Protein AF-A0A8C0J9B1-F1 (afdb_monomer_lite)

Structure (mmCIF, N/CA/C/O backbone):
data_AF-A0A8C0J9B1-F1
#
_entry.id   AF-A0A8C0J9B1-F1
#
loop_
_atom_site.group_PDB
_atom_site.id
_atom_site.type_symbol
_atom_site.label_atom_id
_atom_site.label_alt_id
_atom_site.label_comp_id
_atom_site.label_asym_id
_atom_site.label_entity_id
_atom_site.label_seq_id
_atom_site.pdbx_PDB_ins_code
_atom_site.Cartn_x
_atom_site.Cartn_y
_atom_site.Cartn_z
_atom_site.occupancy
_atom_site.B_iso_or_equiv
_atom_site.auth_seq_id
_atom_site.auth_comp_id
_atom_site.auth_asym_id
_atom_site.auth_atom_id
_atom_site.pdbx_PDB_model_num
ATOM 1 N N . MET A 1 1 ? 30.767 2.411 2.543 1.00 62.31 1 MET A N 1
ATOM 2 C CA . MET A 1 1 ? 31.023 1.088 3.155 1.00 62.31 1 MET A CA 1
ATOM 3 C C . MET A 1 1 ? 31.118 0.049 2.045 1.00 62.31 1 MET A C 1
ATOM 5 O O . MET A 1 1 ? 30.174 -0.074 1.276 1.00 62.31 1 MET A O 1
ATOM 9 N N . THR A 1 2 ? 32.257 -0.625 1.870 1.00 86.00 2 THR A N 1
ATOM 10 C CA . THR A 1 2 ? 32.427 -1.596 0.765 1.00 86.00 2 THR A CA 1
ATOM 11 C C . THR A 1 2 ? 31.849 -2.966 1.132 1.00 86.00 2 THR A C 1
ATOM 13 O O . THR A 1 2 ? 31.829 -3.333 2.305 1.00 86.00 2 THR A O 1
ATOM 16 N N . LYS A 1 3 ? 31.427 -3.782 0.151 1.00 82.62 3 LYS A N 1
ATOM 17 C CA . LYS A 1 3 ? 30.894 -5.141 0.418 1.00 82.62 3 LYS A CA 1
ATOM 18 C C . LYS A 1 3 ? 31.853 -6.007 1.252 1.00 82.62 3 LYS A C 1
ATOM 20 O O . LYS A 1 3 ? 31.412 -6.736 2.136 1.00 82.62 3 LYS A O 1
ATOM 25 N N . LYS A 1 4 ? 33.165 -5.888 1.011 1.00 84.88 4 LYS A N 1
ATOM 26 C CA . LYS A 1 4 ? 34.211 -6.578 1.788 1.00 84.88 4 LYS A CA 1
ATOM 27 C C . LYS A 1 4 ? 34.224 -6.121 3.250 1.00 84.88 4 LYS A C 1
ATOM 29 O O . LYS A 1 4 ? 34.221 -6.953 4.150 1.00 84.88 4 LYS A O 1
ATOM 34 N N . GLN A 1 5 ? 34.162 -4.812 3.484 1.00 87.94 5 GLN A N 1
ATOM 35 C CA . GLN A 1 5 ? 34.091 -4.232 4.826 1.00 87.94 5 GLN A CA 1
ATOM 36 C C . GLN A 1 5 ? 32.834 -4.693 5.580 1.00 87.94 5 GLN A C 1
ATOM 38 O O . GLN A 1 5 ? 32.906 -5.057 6.749 1.00 87.94 5 GLN A O 1
ATOM 43 N N . MET A 1 6 ? 31.693 -4.761 4.895 1.00 89.62 6 MET A N 1
ATOM 44 C CA . MET A 1 6 ? 30.440 -5.254 5.471 1.00 89.62 6 MET A CA 1
ATOM 45 C C . MET A 1 6 ? 30.497 -6.734 5.857 1.00 89.62 6 MET A C 1
ATOM 47 O O . MET A 1 6 ? 29.965 -7.120 6.896 1.00 89.62 6 MET A O 1
ATOM 51 N N . ALA A 1 7 ? 31.152 -7.572 5.050 1.00 89.31 7 ALA A N 1
ATOM 52 C CA . ALA A 1 7 ? 31.354 -8.981 5.376 1.00 89.31 7 ALA A CA 1
ATOM 53 C C . ALA A 1 7 ? 32.246 -9.162 6.617 1.00 89.31 7 ALA A C 1
ATOM 55 O O . ALA A 1 7 ? 31.937 -9.988 7.475 1.00 89.31 7 ALA A O 1
ATOM 56 N N . LEU A 1 8 ? 33.306 -8.356 6.748 1.00 92.31 8 LEU A N 1
ATOM 57 C CA . LEU A 1 8 ? 34.165 -8.354 7.936 1.00 92.31 8 LEU A CA 1
ATOM 58 C C . LEU A 1 8 ? 33.405 -7.900 9.187 1.00 92.31 8 LEU A C 1
ATOM 60 O O . LEU A 1 8 ? 33.477 -8.567 10.219 1.00 92.31 8 LEU A O 1
ATOM 64 N N . GLU A 1 9 ? 32.619 -6.824 9.096 1.00 93.31 9 GLU A N 1
ATOM 65 C CA . GLU A 1 9 ? 31.780 -6.383 10.215 1.00 93.31 9 GLU A CA 1
ATOM 66 C C . GLU A 1 9 ? 30.727 -7.424 10.599 1.00 93.31 9 GLU A C 1
ATOM 68 O O . GLU A 1 9 ? 30.515 -7.657 11.786 1.00 93.31 9 GLU A O 1
ATOM 73 N N . LYS A 1 10 ? 30.107 -8.105 9.627 1.00 93.75 10 LYS A N 1
ATOM 74 C CA . LYS A 1 10 ? 29.176 -9.210 9.899 1.00 93.75 10 LYS A CA 1
ATOM 75 C C . LYS A 1 10 ? 29.834 -10.283 10.770 1.00 93.75 10 LYS A C 1
ATOM 77 O O . LYS A 1 10 ? 29.235 -10.712 11.752 1.00 93.75 10 LYS A O 1
ATOM 82 N N . ILE A 1 11 ? 31.047 -10.706 10.411 1.00 94.44 11 ILE A N 1
ATOM 83 C CA . ILE A 1 11 ? 31.805 -11.718 11.160 1.00 94.44 11 ILE A CA 1
ATOM 84 C C . ILE A 1 11 ? 32.159 -11.193 12.555 1.00 94.44 11 ILE A C 1
ATOM 86 O O . ILE A 1 11 ? 31.999 -11.914 13.536 1.00 94.44 11 ILE A O 1
ATOM 90 N N . SER A 1 12 ? 32.605 -9.938 12.653 1.00 95.69 12 SER A N 1
ATOM 91 C CA . SER A 1 12 ? 32.919 -9.295 13.933 1.00 95.69 12 SER A CA 1
ATOM 92 C C . SER A 1 12 ? 31.707 -9.286 14.871 1.00 95.69 12 SER A C 1
ATOM 94 O O . SER A 1 12 ? 31.790 -9.763 15.999 1.00 95.69 12 SER A O 1
ATOM 96 N N . LEU A 1 13 ? 30.541 -8.866 14.374 1.00 94.75 13 LEU A N 1
ATOM 97 C CA . LEU A 1 13 ? 29.298 -8.842 15.147 1.00 94.75 13 LEU A CA 1
ATOM 98 C C . LEU A 1 13 ? 28.857 -10.242 15.579 1.00 94.75 13 LEU A C 1
ATOM 100 O O . LEU A 1 13 ? 28.451 -10.413 16.722 1.00 94.75 13 LEU A O 1
ATOM 104 N N . GLN A 1 14 ? 28.975 -11.253 14.713 1.00 93.25 14 GLN A N 1
ATOM 105 C CA . GLN A 1 14 ? 28.690 -12.643 15.092 1.00 93.25 14 GLN A CA 1
ATOM 106 C C . GLN A 1 14 ? 29.596 -13.121 16.230 1.00 93.25 14 GLN A C 1
ATOM 108 O O . GLN A 1 14 ? 29.111 -13.756 17.163 1.00 93.25 14 GLN A O 1
ATOM 113 N N . LYS A 1 15 ? 30.889 -12.779 16.185 1.00 94.19 15 LYS A N 1
ATOM 114 C CA . LYS A 1 15 ? 31.836 -13.096 17.262 1.00 94.19 15 LYS A CA 1
ATOM 115 C C . LYS 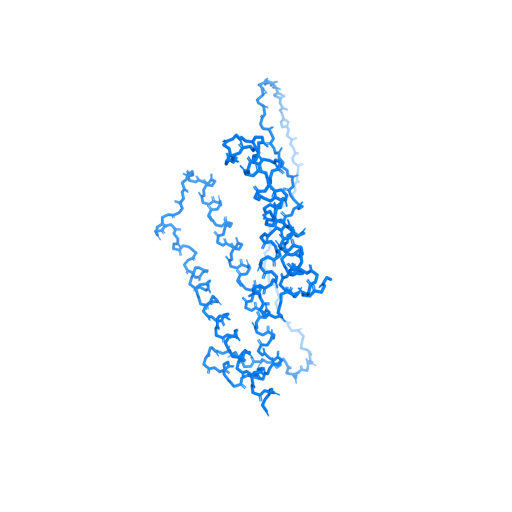A 1 15 ? 31.479 -12.376 18.560 1.00 94.19 15 LYS A C 1
ATOM 117 O O . LYS A 1 15 ? 31.484 -13.012 19.604 1.00 94.19 15 LYS A O 1
ATOM 122 N N . CYS A 1 16 ? 31.127 -11.091 18.505 1.00 91.69 16 CYS A N 1
ATOM 123 C CA . CYS A 1 16 ? 30.701 -10.335 19.685 1.00 91.69 16 CYS A CA 1
ATOM 124 C C . CYS A 1 16 ? 29.414 -10.899 20.303 1.00 91.69 16 CYS A C 1
ATOM 126 O O . CYS A 1 16 ? 29.335 -11.034 21.520 1.00 91.69 16 CYS A O 1
ATOM 128 N N . LEU A 1 17 ? 28.423 -11.253 19.476 1.00 91.75 17 LEU A N 1
ATOM 129 C CA . LEU A 1 17 ? 27.172 -11.860 19.936 1.00 91.75 17 LEU A CA 1
ATOM 130 C C . LEU A 1 17 ? 27.427 -13.210 20.617 1.00 91.75 17 LEU A C 1
ATOM 132 O O . LEU A 1 17 ? 26.918 -13.446 21.708 1.00 91.75 17 LEU A O 1
ATOM 136 N N . LEU A 1 18 ? 28.259 -14.057 20.007 1.00 92.19 18 LEU A N 1
ATOM 137 C CA . LEU A 1 18 ? 28.609 -15.364 20.561 1.00 92.19 18 LEU A CA 1
ATOM 138 C C . LEU A 1 18 ? 29.442 -15.246 21.844 1.00 92.19 18 LEU A C 1
ATOM 140 O O . LEU A 1 18 ? 29.222 -15.991 22.791 1.00 92.19 18 LEU A O 1
ATOM 144 N N . TYR A 1 19 ? 30.377 -14.296 21.897 1.00 91.56 19 TYR A N 1
ATOM 145 C CA . TYR A 1 19 ? 31.162 -14.009 23.098 1.00 91.56 19 TYR A CA 1
ATOM 146 C C . TYR A 1 19 ? 30.264 -13.587 24.263 1.00 91.56 19 TYR A C 1
ATOM 148 O O . TYR A 1 19 ? 30.430 -14.075 25.378 1.00 91.56 19 TYR A O 1
ATOM 156 N N . PHE A 1 20 ? 29.273 -12.734 23.996 1.00 87.62 20 PHE A N 1
ATOM 157 C CA . PHE A 1 20 ? 28.305 -12.333 25.008 1.00 87.62 20 PHE A CA 1
ATOM 158 C C . PHE A 1 20 ? 27.431 -13.510 25.464 1.00 87.62 20 PHE A C 1
ATOM 160 O O . PHE A 1 20 ? 27.249 -13.688 26.665 1.00 87.62 20 PHE A O 1
ATOM 167 N N . GLU A 1 21 ? 26.944 -14.343 24.536 1.00 89.12 21 GLU A N 1
ATOM 168 C CA . GLU A 1 21 ? 26.187 -15.561 24.869 1.00 89.12 21 GLU A CA 1
ATOM 169 C C . GLU A 1 21 ? 27.021 -16.537 25.711 1.00 89.12 21 GLU A C 1
ATOM 171 O O . GLU A 1 21 ? 26.502 -17.151 26.637 1.00 89.12 21 GLU A O 1
ATOM 176 N N . ASN A 1 22 ? 28.323 -16.641 25.450 1.00 90.56 22 ASN A N 1
ATOM 177 C CA . ASN A 1 22 ? 29.218 -17.502 26.216 1.00 90.56 22 ASN A CA 1
ATOM 178 C C . ASN A 1 22 ? 29.423 -17.027 27.667 1.00 90.56 22 ASN A C 1
ATOM 180 O O . ASN A 1 22 ? 29.631 -17.850 28.551 1.00 90.56 22 ASN A O 1
ATOM 184 N N . ILE A 1 23 ? 29.385 -15.714 27.918 1.00 86.25 23 ILE A N 1
ATOM 185 C CA . ILE A 1 23 ? 29.614 -15.142 29.258 1.00 86.25 23 ILE A CA 1
ATOM 186 C C . ILE A 1 23 ? 28.317 -15.034 30.054 1.00 86.25 23 ILE A C 1
ATOM 188 O O . ILE A 1 23 ? 28.288 -15.351 31.239 1.00 86.25 23 ILE A O 1
ATOM 192 N N . HIS A 1 24 ? 27.252 -14.557 29.413 1.00 83.12 24 HIS A N 1
ATOM 193 C CA . HIS A 1 24 ? 26.001 -14.200 30.082 1.00 83.12 24 HIS A CA 1
ATOM 194 C C . HIS A 1 24 ? 24.863 -15.187 29.800 1.00 83.12 24 HIS A C 1
ATOM 196 O O . HIS A 1 24 ? 23.798 -15.083 30.403 1.00 83.12 24 HIS A O 1
ATOM 202 N N . GLY A 1 25 ? 25.059 -16.144 28.892 1.00 83.56 25 GLY A N 1
ATOM 203 C CA . GLY A 1 25 ? 23.978 -16.976 28.380 1.00 83.56 25 GLY A CA 1
ATOM 204 C C . GLY A 1 25 ? 23.040 -16.193 27.459 1.00 83.56 25 GLY A C 1
ATOM 205 O O . GLY A 1 25 ? 23.352 -15.112 26.951 1.00 83.56 25 GLY A O 1
ATOM 206 N N . ARG A 1 26 ? 21.854 -16.752 27.211 1.00 83.75 26 ARG A N 1
ATOM 207 C CA . ARG A 1 26 ? 20.842 -16.085 26.383 1.00 83.75 26 ARG A CA 1
ATOM 208 C C . ARG A 1 26 ? 20.259 -14.879 27.131 1.00 83.75 26 ARG A C 1
ATOM 210 O O . ARG A 1 26 ? 19.854 -15.063 28.270 1.00 83.75 26 ARG A O 1
ATOM 217 N N . PRO A 1 27 ? 20.119 -13.694 26.502 1.00 81.38 27 PRO A N 1
ATOM 218 C CA . PRO A 1 27 ? 19.539 -12.514 27.153 1.00 81.38 27 PRO A CA 1
ATOM 219 C C . PRO A 1 27 ? 18.093 -12.754 27.633 1.00 81.38 27 PRO A C 1
ATOM 221 O O . PRO A 1 27 ? 17.154 -12.746 26.827 1.00 81.38 27 PRO A O 1
ATOM 224 N N . VAL A 1 28 ? 17.889 -12.941 28.940 1.00 78.25 28 VAL A N 1
ATOM 225 C CA . VAL A 1 28 ? 16.574 -13.233 29.547 1.00 78.25 28 VAL A CA 1
ATOM 226 C C . VAL A 1 28 ? 15.953 -11.970 30.139 1.00 78.25 28 VAL A C 1
ATOM 228 O O . VAL A 1 28 ? 14.729 -11.796 30.107 1.00 78.25 28 VAL A O 1
ATOM 231 N N . THR A 1 29 ? 16.778 -11.036 30.615 1.00 85.31 29 THR A N 1
ATOM 232 C CA . THR A 1 29 ? 16.311 -9.799 31.247 1.00 85.31 29 THR A CA 1
ATOM 233 C C . THR A 1 29 ? 16.154 -8.654 30.241 1.00 85.31 29 THR A C 1
ATOM 235 O O . THR A 1 29 ? 16.749 -8.629 29.160 1.00 85.31 29 THR A O 1
ATOM 238 N N . LYS A 1 30 ? 15.317 -7.661 30.577 1.00 86.31 30 LYS A N 1
ATOM 239 C CA . LYS A 1 30 ? 15.121 -6.461 29.739 1.00 86.31 30 LYS A CA 1
ATOM 240 C C . LYS A 1 30 ? 16.422 -5.660 29.586 1.00 86.31 30 LYS A C 1
ATOM 242 O O . LYS A 1 30 ? 16.660 -5.101 28.518 1.00 86.31 30 LYS A O 1
ATOM 247 N N . GLN A 1 31 ? 17.259 -5.651 30.623 1.00 85.00 31 GLN A N 1
ATOM 248 C CA . GLN A 1 31 ? 18.527 -4.928 30.637 1.00 85.00 31 GLN A CA 1
ATOM 249 C C . GLN A 1 31 ? 19.566 -5.575 29.713 1.00 85.00 31 GLN A C 1
ATOM 251 O O . GLN A 1 31 ? 20.146 -4.886 28.879 1.00 85.00 31 GLN A O 1
ATOM 256 N N . GLU A 1 32 ? 19.731 -6.900 29.767 1.00 83.31 32 GLU A N 1
ATOM 257 C CA . GLU A 1 32 ? 20.613 -7.641 28.849 1.00 83.31 32 GLU A CA 1
ATOM 258 C C . GLU A 1 32 ? 20.193 -7.452 27.389 1.00 83.31 32 GLU A C 1
ATOM 260 O O . GLU A 1 32 ? 21.023 -7.197 26.514 1.00 83.31 32 GLU A O 1
ATOM 265 N N . ARG A 1 33 ? 18.879 -7.506 27.123 1.00 85.50 33 ARG A N 1
ATOM 266 C CA . ARG A 1 33 ? 18.338 -7.233 25.786 1.00 85.50 33 ARG A CA 1
ATOM 267 C C . ARG A 1 33 ? 18.651 -5.815 25.318 1.00 85.50 33 ARG A C 1
ATOM 269 O O . ARG A 1 33 ? 18.933 -5.646 24.137 1.00 85.50 33 ARG A O 1
ATOM 276 N N . SER A 1 34 ? 18.611 -4.823 26.210 1.00 87.50 34 SER A N 1
ATOM 277 C CA . SER A 1 34 ? 18.950 -3.429 25.894 1.00 87.50 34 SER A CA 1
ATOM 278 C C . SER A 1 34 ? 20.419 -3.282 25.488 1.00 87.50 34 SER A C 1
ATOM 280 O O . SER A 1 34 ? 20.715 -2.698 24.449 1.00 87.50 34 SER A O 1
ATOM 282 N N . ILE A 1 35 ? 21.332 -3.906 26.241 1.00 86.62 35 ILE A N 1
ATOM 283 C CA . ILE A 1 35 ? 22.780 -3.879 25.971 1.00 86.62 35 ILE A CA 1
ATOM 284 C C . ILE A 1 35 ? 23.106 -4.551 24.628 1.00 86.62 35 ILE A C 1
ATOM 286 O O . ILE A 1 35 ? 23.920 -4.051 23.852 1.00 86.62 35 ILE A O 1
ATOM 290 N N . MET A 1 36 ? 22.439 -5.664 24.313 1.00 88.12 36 MET A N 1
ATOM 291 C CA . MET A 1 36 ? 22.649 -6.382 23.052 1.00 88.12 36 MET A CA 1
ATOM 292 C C . MET A 1 36 ? 21.951 -5.745 21.842 1.00 88.12 36 MET A C 1
ATOM 294 O O . MET A 1 36 ? 22.340 -6.001 20.699 1.00 88.12 36 MET A O 1
ATOM 298 N N . LYS A 1 37 ? 20.901 -4.946 22.065 1.00 88.69 37 LYS A N 1
ATOM 299 C CA . LYS A 1 37 ? 20.065 -4.354 21.013 1.00 88.69 37 LYS A CA 1
ATOM 300 C C . LYS A 1 37 ? 20.862 -3.657 19.898 1.00 88.69 37 LYS A C 1
ATOM 302 O O . LYS A 1 37 ? 20.634 -4.018 18.742 1.00 88.69 37 LYS A O 1
ATOM 307 N N . PRO A 1 38 ? 21.829 -2.759 20.182 1.00 92.38 38 PRO A N 1
ATOM 308 C CA . PRO A 1 38 ? 22.607 -2.103 19.129 1.00 92.38 38 PRO A CA 1
ATOM 309 C C . PRO A 1 38 ? 23.412 -3.086 18.262 1.00 92.38 38 PRO A C 1
ATOM 311 O O . PRO A 1 38 ? 23.553 -2.871 17.057 1.00 92.38 38 PRO A O 1
ATOM 314 N N . LEU A 1 39 ? 23.900 -4.194 18.835 1.00 91.94 39 LEU A N 1
ATOM 315 C CA . LEU A 1 39 ? 24.632 -5.225 18.088 1.00 91.94 39 LEU A CA 1
ATOM 316 C C . LEU A 1 39 ? 23.703 -6.005 17.153 1.00 91.94 39 LEU A C 1
ATOM 318 O O . LEU A 1 39 ? 24.041 -6.226 15.987 1.00 91.94 39 LEU A O 1
ATOM 322 N N . TYR A 1 40 ? 22.517 -6.384 17.639 1.00 92.81 40 TYR A N 1
ATOM 323 C CA . TYR A 1 40 ? 21.507 -7.056 16.821 1.00 92.81 40 TYR A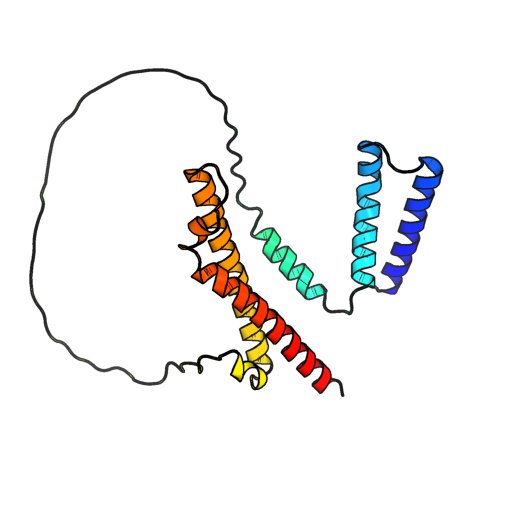 CA 1
ATOM 324 C C . TYR A 1 40 ? 21.007 -6.169 15.682 1.00 92.81 40 TYR A C 1
ATOM 326 O O . TYR A 1 40 ? 20.891 -6.640 14.549 1.00 92.81 40 TYR A O 1
ATOM 334 N N . ASP A 1 41 ? 20.745 -4.892 15.953 1.00 93.06 41 ASP A N 1
ATOM 335 C CA . ASP A 1 41 ? 20.257 -3.956 14.944 1.00 93.06 41 ASP A CA 1
ATOM 336 C C . ASP A 1 41 ? 21.313 -3.719 13.857 1.00 93.06 41 ASP A C 1
ATOM 338 O O . ASP A 1 41 ? 21.016 -3.874 12.668 1.00 93.06 41 ASP A O 1
ATOM 342 N N . ARG A 1 42 ? 22.579 -3.489 14.238 1.00 93.25 42 ARG A N 1
ATOM 343 C CA . ARG A 1 42 ? 23.682 -3.356 13.273 1.00 93.25 42 ARG A CA 1
ATOM 344 C C . ARG A 1 42 ? 23.888 -4.631 12.452 1.00 93.25 42 ARG A C 1
ATOM 346 O O . ARG A 1 42 ? 24.035 -4.558 11.232 1.00 93.25 42 ARG A O 1
ATOM 353 N N . TYR A 1 43 ? 23.832 -5.809 13.078 1.00 93.25 43 TYR A N 1
ATOM 354 C CA . TYR A 1 43 ? 23.951 -7.089 12.371 1.00 93.25 43 TYR A CA 1
ATOM 355 C C . TYR A 1 43 ? 22.813 -7.302 11.365 1.00 93.25 43 TYR A C 1
ATOM 357 O O . TYR A 1 43 ? 23.057 -7.750 10.242 1.00 93.25 43 TYR A O 1
ATOM 365 N N . ARG A 1 44 ? 21.574 -6.945 11.726 1.00 93.00 44 ARG A N 1
ATOM 366 C CA . ARG A 1 44 ? 20.409 -7.035 10.831 1.00 93.00 44 ARG A CA 1
ATOM 367 C C . ARG A 1 44 ? 20.545 -6.112 9.625 1.00 93.00 44 ARG A C 1
ATOM 369 O O . ARG A 1 44 ? 20.302 -6.571 8.510 1.00 93.00 44 ARG A O 1
ATOM 376 N N . ILE A 1 45 ? 20.981 -4.869 9.832 1.00 91.56 45 ILE A N 1
ATOM 377 C CA . ILE A 1 45 ? 21.229 -3.898 8.756 1.00 91.56 45 ILE A CA 1
ATOM 378 C C . ILE A 1 45 ? 22.291 -4.437 7.794 1.00 91.56 45 ILE A C 1
ATOM 380 O O . ILE A 1 45 ? 22.069 -4.491 6.586 1.00 91.56 45 ILE A O 1
ATOM 384 N N . ILE A 1 46 ? 23.415 -4.928 8.319 1.00 90.00 46 ILE A N 1
ATOM 385 C CA . ILE A 1 46 ? 24.492 -5.490 7.495 1.00 90.00 46 ILE A CA 1
ATOM 386 C C . ILE A 1 46 ? 24.026 -6.736 6.740 1.00 90.00 46 ILE A C 1
ATOM 388 O O . ILE A 1 46 ? 24.313 -6.877 5.552 1.00 90.00 46 I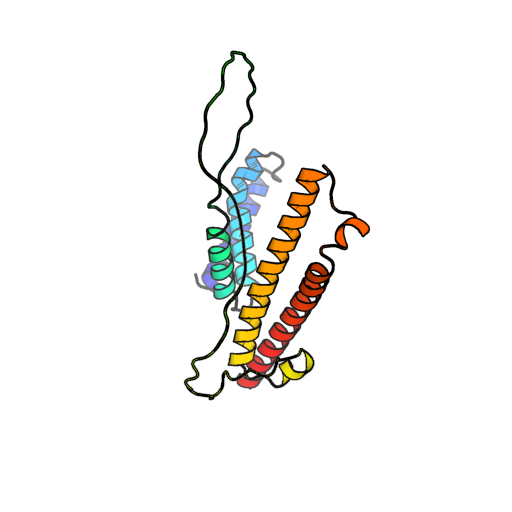LE A O 1
ATOM 392 N N . LYS A 1 47 ? 23.271 -7.632 7.386 1.00 88.94 47 LYS A N 1
ATOM 393 C CA . LYS A 1 47 ? 22.707 -8.821 6.733 1.00 88.94 47 LYS A CA 1
ATOM 394 C C . LYS A 1 47 ? 21.752 -8.434 5.601 1.00 88.94 47 LYS A C 1
ATOM 396 O O . LYS A 1 47 ? 21.806 -9.049 4.540 1.00 88.94 47 LYS A O 1
ATOM 401 N N . GLN A 1 48 ? 20.918 -7.414 5.800 1.00 86.25 48 GLN A N 1
ATOM 402 C CA . GLN A 1 48 ? 20.009 -6.901 4.776 1.00 86.25 48 GLN A CA 1
ATOM 403 C C . GLN A 1 48 ? 20.779 -6.293 3.599 1.00 86.25 48 GLN A C 1
ATOM 405 O O . GLN A 1 48 ? 20.525 -6.642 2.450 1.00 86.25 48 GLN A O 1
ATOM 410 N N . LEU A 1 49 ? 21.768 -5.448 3.871 1.00 85.25 49 LEU A N 1
ATOM 411 C CA . LEU A 1 49 ? 22.589 -4.807 2.845 1.00 85.25 49 LEU A CA 1
ATOM 412 C C . LEU A 1 49 ? 23.477 -5.804 2.070 1.00 85.25 49 LEU A C 1
ATOM 414 O O . LEU A 1 49 ? 23.728 -5.609 0.887 1.00 85.25 49 LEU A O 1
ATOM 418 N N . LEU A 1 50 ? 23.916 -6.902 2.697 1.00 83.44 50 LEU A N 1
ATOM 419 C CA . LEU A 1 50 ? 24.633 -7.990 2.016 1.00 83.44 50 LEU A CA 1
ATOM 420 C C . LEU A 1 50 ? 23.707 -8.914 1.208 1.00 83.44 50 LEU A C 1
ATOM 422 O O . LEU A 1 50 ? 24.143 -9.494 0.219 1.00 83.44 50 LEU A O 1
ATOM 426 N N . SER A 1 51 ? 22.450 -9.073 1.634 1.00 79.81 51 SER A N 1
ATOM 427 C CA . SER A 1 51 ? 21.459 -9.940 0.980 1.00 79.81 51 SER A CA 1
ATOM 428 C C . SER A 1 51 ? 20.762 -9.275 -0.207 1.00 79.81 51 SER A C 1
ATOM 430 O O . SER A 1 51 ? 19.964 -9.923 -0.884 1.00 79.81 51 SER A O 1
ATOM 432 N N . THR A 1 52 ? 20.991 -7.985 -0.432 1.00 63.34 52 THR A N 1
ATOM 433 C CA . THR A 1 52 ? 20.214 -7.209 -1.391 1.00 63.34 52 THR A CA 1
ATOM 434 C C . THR A 1 52 ? 21.027 -6.960 -2.661 1.00 63.34 52 THR A C 1
ATOM 436 O O . THR A 1 52 ? 22.140 -6.433 -2.592 1.00 63.34 52 THR A O 1
ATOM 439 N N . PRO A 1 53 ? 20.520 -7.363 -3.843 1.00 54.66 53 PRO A N 1
ATOM 440 C CA . PRO A 1 53 ? 21.090 -6.914 -5.105 1.00 54.66 53 PRO A CA 1
ATOM 441 C C . PRO A 1 53 ? 20.939 -5.388 -5.164 1.00 54.66 53 PRO A C 1
ATOM 443 O O . PRO A 1 53 ? 19.951 -4.836 -4.685 1.00 54.66 53 PRO A O 1
ATOM 446 N N . SER A 1 54 ? 21.970 -4.709 -5.657 1.00 52.75 54 SER A N 1
ATOM 447 C CA . SER A 1 54 ? 22.250 -3.278 -5.477 1.00 52.75 54 SER A CA 1
ATOM 448 C C . SER A 1 54 ? 21.183 -2.321 -6.053 1.00 52.75 54 SER A C 1
ATOM 450 O O . SER A 1 54 ? 21.442 -1.638 -7.035 1.00 52.75 54 SER A O 1
ATOM 452 N N . LEU A 1 55 ? 20.011 -2.232 -5.417 1.00 51.81 55 LEU A N 1
ATOM 453 C CA . LEU A 1 55 ? 18.913 -1.297 -5.728 1.00 51.81 55 LEU A CA 1
ATOM 454 C C . LEU A 1 55 ? 18.479 -0.458 -4.505 1.00 51.81 55 LEU A C 1
ATOM 456 O O . LEU A 1 55 ? 17.553 0.346 -4.581 1.00 51.81 55 LEU A O 1
ATOM 460 N N . ILE A 1 56 ? 19.116 -0.655 -3.345 1.00 49.78 56 ILE A N 1
ATOM 461 C CA . ILE A 1 56 ? 18.572 -0.205 -2.053 1.00 49.78 56 ILE A CA 1
ATOM 462 C C . ILE A 1 56 ? 18.907 1.234 -1.674 1.00 49.78 56 ILE A C 1
ATOM 464 O O . ILE A 1 56 ? 18.138 1.815 -0.914 1.00 49.78 56 ILE A O 1
ATOM 468 N N . THR A 1 57 ? 19.947 1.859 -2.230 1.00 43.50 57 THR A N 1
ATOM 469 C CA . THR A 1 57 ? 20.282 3.256 -1.887 1.00 43.50 57 THR A CA 1
ATOM 470 C C . THR A 1 57 ? 19.121 4.215 -2.170 1.00 43.50 57 THR A C 1
ATOM 472 O O . THR A 1 57 ? 18.881 5.135 -1.394 1.00 43.50 57 THR A O 1
ATOM 475 N N . THR A 1 58 ? 18.316 3.948 -3.200 1.00 46.50 58 THR A N 1
ATOM 476 C CA . THR A 1 58 ? 17.122 4.745 -3.491 1.00 46.50 58 THR A CA 1
ATOM 477 C C . THR A 1 58 ? 16.024 4.505 -2.450 1.00 46.50 58 THR A C 1
ATOM 479 O O . THR A 1 58 ? 15.447 5.450 -1.944 1.00 46.50 58 THR A O 1
ATOM 482 N N . ILE A 1 59 ? 15.766 3.270 -2.019 1.00 54.16 59 ILE A N 1
ATOM 483 C CA . ILE A 1 59 ? 14.649 2.979 -1.100 1.00 54.16 59 ILE A CA 1
ATOM 484 C C . ILE A 1 59 ? 14.899 3.521 0.319 1.00 54.16 59 ILE A C 1
ATOM 486 O O . ILE A 1 59 ? 13.939 3.920 0.977 1.00 54.16 59 ILE A O 1
ATOM 490 N N . VAL A 1 60 ? 16.152 3.581 0.797 1.00 50.78 60 VAL A N 1
ATOM 491 C CA . VAL A 1 60 ? 16.443 4.166 2.126 1.00 50.78 60 VAL A CA 1
ATOM 492 C C . VAL A 1 60 ? 16.211 5.676 2.133 1.00 50.78 60 VAL A C 1
ATOM 494 O O . VAL A 1 60 ? 15.560 6.162 3.046 1.00 50.78 60 VAL A O 1
ATOM 497 N N . SER A 1 61 ? 16.601 6.386 1.067 1.00 49.06 61 SER A N 1
ATOM 498 C CA . SER A 1 61 ? 16.289 7.815 0.898 1.00 49.06 61 SER A CA 1
ATOM 499 C C . SER A 1 61 ? 14.779 8.080 0.883 1.00 49.06 61 SER A C 1
ATOM 501 O O . SER A 1 61 ? 14.315 9.053 1.464 1.00 49.06 61 SER A O 1
ATOM 503 N N . TRP A 1 62 ? 13.986 7.186 0.286 1.00 50.84 62 TRP A N 1
ATOM 504 C CA . TRP A 1 62 ? 12.531 7.346 0.221 1.00 50.84 62 TRP A CA 1
ATOM 505 C C . TRP A 1 62 ? 11.866 6.996 1.548 1.00 50.84 62 TRP A C 1
ATOM 507 O O . TRP A 1 62 ? 10.848 7.580 1.899 1.00 50.84 62 TRP A O 1
ATOM 517 N N . LYS A 1 63 ? 12.437 6.051 2.300 1.00 50.91 63 LYS A N 1
ATOM 518 C CA . LYS A 1 63 ? 11.972 5.737 3.648 1.00 50.91 63 LYS A CA 1
ATOM 519 C C . LYS A 1 63 ? 12.313 6.861 4.626 1.00 50.91 63 LYS A C 1
ATOM 521 O O . LYS A 1 63 ? 11.493 7.131 5.483 1.00 50.91 63 LYS A O 1
ATOM 526 N N . GLU A 1 64 ? 13.454 7.524 4.469 1.00 50.41 64 GLU A N 1
ATOM 527 C CA . GLU A 1 64 ? 13.879 8.659 5.297 1.00 50.41 64 GLU A CA 1
ATOM 528 C C . GLU A 1 64 ? 13.098 9.942 4.961 1.00 50.41 64 GLU A C 1
ATOM 530 O O . GLU A 1 64 ? 12.621 10.601 5.874 1.00 50.41 64 GLU A O 1
ATOM 535 N N . LEU A 1 65 ? 12.804 10.218 3.682 1.00 49.91 65 LEU A N 1
ATOM 536 C CA . LEU A 1 65 ? 11.875 11.292 3.276 1.00 49.91 65 LEU A CA 1
ATOM 537 C C . LEU A 1 65 ? 10.442 11.075 3.785 1.00 49.91 65 LEU A C 1
ATOM 539 O O . LEU A 1 65 ? 9.766 12.031 4.142 1.00 49.91 65 LEU A O 1
ATOM 543 N N . VAL A 1 66 ? 9.975 9.823 3.830 1.00 53.78 66 VAL A N 1
ATOM 544 C CA . VAL A 1 66 ? 8.654 9.485 4.389 1.00 53.78 66 VAL A CA 1
ATOM 545 C C . VAL A 1 66 ? 8.662 9.508 5.921 1.00 53.78 66 VAL A C 1
ATOM 547 O O . VAL A 1 66 ? 7.624 9.771 6.510 1.00 53.78 66 VAL A O 1
ATOM 550 N N . PHE A 1 67 ? 9.803 9.253 6.568 1.00 46.22 67 PHE A N 1
ATOM 551 C CA . PHE A 1 67 ? 9.922 9.292 8.030 1.00 46.22 67 PHE A CA 1
ATOM 552 C C . PHE A 1 67 ? 10.052 10.727 8.563 1.00 46.22 67 PHE A C 1
ATOM 554 O O . PHE A 1 67 ? 9.493 11.025 9.607 1.00 46.22 67 PHE A O 1
ATOM 561 N N . ILE A 1 68 ? 10.724 11.625 7.830 1.00 45.78 68 ILE A N 1
ATOM 562 C CA . ILE A 1 68 ? 10.850 13.049 8.196 1.00 45.78 68 ILE A CA 1
ATOM 563 C C . ILE A 1 68 ? 9.504 13.790 8.083 1.00 45.78 68 ILE A C 1
ATOM 565 O O . ILE A 1 68 ? 9.268 14.736 8.825 1.00 45.78 68 ILE A O 1
ATOM 569 N N . GLU A 1 69 ? 8.596 13.352 7.205 1.00 50.34 69 GLU A N 1
ATOM 570 C CA . GLU A 1 69 ? 7.237 13.917 7.119 1.00 50.34 69 GLU A CA 1
ATOM 571 C C . GLU A 1 69 ? 6.288 13.444 8.237 1.00 50.34 69 GLU A C 1
ATOM 573 O O . GLU A 1 69 ? 5.255 14.075 8.433 1.00 50.34 69 GLU A O 1
ATOM 578 N N . GLU A 1 70 ? 6.585 12.346 8.946 1.00 53.03 70 GLU A N 1
ATOM 579 C CA . GLU A 1 70 ? 5.663 11.745 9.933 1.00 53.03 70 GLU A CA 1
ATOM 580 C C . GLU A 1 70 ? 6.038 12.016 11.408 1.00 53.03 70 GLU A C 1
ATOM 582 O O . GLU A 1 70 ? 5.402 11.442 12.285 1.00 53.03 70 GLU A O 1
ATOM 587 N N . ASP A 1 71 ? 7.006 12.899 11.705 1.00 39.19 71 ASP A N 1
ATOM 588 C CA . ASP A 1 71 ? 7.411 13.236 13.093 1.00 39.19 71 ASP A CA 1
ATOM 589 C C . ASP A 1 71 ? 7.272 14.732 13.454 1.00 39.19 71 ASP A C 1
ATOM 591 O O . ASP A 1 71 ? 7.905 15.226 14.380 1.00 39.19 71 ASP A O 1
ATOM 595 N N . SER A 1 72 ? 6.435 15.482 12.728 1.00 47.12 72 SER A N 1
ATOM 596 C CA . SER A 1 72 ? 6.079 16.867 13.079 1.00 47.12 72 SER A CA 1
ATOM 597 C C . SER A 1 72 ? 4.590 16.985 13.395 1.00 47.12 72 SER A C 1
ATOM 599 O O . SER A 1 72 ? 3.898 17.755 12.748 1.00 47.12 72 SER A O 1
ATOM 601 N N . ASP A 1 73 ? 4.109 16.209 14.363 1.00 46.25 73 ASP A N 1
ATOM 602 C CA . ASP A 1 73 ? 2.844 16.461 15.071 1.00 46.25 73 ASP A CA 1
ATOM 603 C C . ASP A 1 73 ? 2.906 15.767 16.450 1.00 46.25 73 ASP A C 1
ATOM 605 O O . ASP A 1 73 ? 2.155 14.843 16.768 1.00 46.25 73 ASP A O 1
ATOM 609 N N . GLU A 1 74 ? 3.856 16.193 17.291 1.00 44.50 74 GLU A N 1
ATOM 610 C CA . GLU A 1 74 ? 3.706 16.045 18.742 1.00 44.50 74 GLU A CA 1
ATOM 611 C C . GLU A 1 74 ? 2.705 17.107 19.225 1.00 44.50 74 GLU A C 1
ATOM 613 O O . GLU A 1 74 ? 3.086 18.231 19.537 1.00 44.50 74 GLU A O 1
ATOM 618 N N . ASP A 1 75 ? 1.428 16.742 19.354 1.00 39.34 75 ASP A N 1
ATOM 619 C CA . ASP A 1 75 ? 0.618 17.284 20.448 1.00 39.34 75 ASP A CA 1
ATOM 620 C C . ASP A 1 75 ? 0.107 16.137 21.317 1.00 39.34 75 ASP A C 1
ATOM 622 O O . ASP A 1 75 ? -0.919 15.486 21.094 1.00 39.34 75 ASP A O 1
ATOM 626 N N . ARG A 1 76 ? 0.922 15.844 22.326 1.00 42.50 76 ARG A N 1
ATOM 627 C CA . ARG A 1 76 ? 0.622 14.909 23.395 1.00 42.50 76 ARG A CA 1
ATOM 628 C C . ARG A 1 76 ? -0.241 15.640 24.418 1.00 42.50 76 ARG A C 1
ATOM 630 O O . ARG A 1 76 ? 0.253 16.066 25.458 1.00 42.50 76 ARG A O 1
ATOM 637 N N . SER A 1 77 ? -1.540 15.728 24.155 1.00 39.72 77 SER A N 1
ATOM 638 C CA . SER A 1 77 ? -2.510 16.185 25.153 1.00 39.72 77 SER A CA 1
ATOM 639 C C . SER A 1 77 ? -2.581 15.186 26.315 1.00 39.72 77 SER A C 1
ATOM 641 O O . SER A 1 77 ? -3.252 14.153 26.258 1.00 39.72 77 SER A O 1
ATOM 643 N N . GLN A 1 78 ? -1.839 15.483 27.383 1.00 37.12 78 GLN A N 1
ATOM 644 C CA . GLN A 1 78 ? -1.998 14.850 28.685 1.00 37.12 78 GLN A CA 1
ATOM 645 C C . GLN A 1 78 ? -3.265 15.397 29.339 1.00 37.12 78 GLN A C 1
ATOM 647 O O . GLN A 1 78 ? -3.332 16.551 29.750 1.00 37.12 78 GLN A O 1
ATOM 652 N N . SER A 1 79 ? -4.266 14.531 29.465 1.00 34.09 79 SER A N 1
ATOM 653 C CA . SER A 1 79 ? -5.402 14.748 30.346 1.00 34.09 79 SER A CA 1
ATOM 654 C C . SER A 1 79 ? -4.922 14.889 31.790 1.00 34.09 79 SER A C 1
ATOM 656 O O . SER A 1 79 ? -4.266 13.989 32.323 1.00 34.09 79 SER A O 1
ATOM 658 N N . SER A 1 80 ? -5.325 15.957 32.462 1.00 32.69 80 SER A N 1
ATOM 659 C CA . SER A 1 80 ? -5.584 15.925 33.897 1.00 32.69 80 SER A CA 1
ATOM 660 C C . SER A 1 80 ? -6.769 16.834 34.186 1.00 32.69 80 SER A C 1
ATOM 662 O O . SER A 1 80 ? -6.797 17.995 33.790 1.00 32.69 80 SER A O 1
ATOM 664 N N . HIS A 1 81 ? -7.771 16.218 34.804 1.00 34.41 81 HIS A N 1
ATOM 665 C CA . HIS A 1 81 ? -8.935 16.830 35.421 1.00 34.41 81 HIS A CA 1
ATOM 666 C C . HIS A 1 81 ? -8.544 18.006 36.328 1.00 34.41 81 HIS A C 1
ATOM 668 O O . HIS A 1 81 ? -7.480 17.973 36.938 1.00 34.41 81 HIS A O 1
ATOM 674 N N . GLU A 1 82 ? -9.425 18.998 36.464 1.00 29.45 82 GLU A N 1
ATOM 675 C CA . GLU A 1 82 ? -10.149 19.269 37.717 1.00 29.45 82 GLU A CA 1
ATOM 676 C C . GLU A 1 82 ? -11.136 20.442 37.533 1.00 29.45 82 GLU A C 1
ATOM 678 O O . GLU A 1 82 ? -10.987 21.313 36.679 1.00 29.45 82 GLU A O 1
ATOM 683 N N . LEU A 1 83 ? -12.206 20.375 38.318 1.00 33.62 83 LEU A N 1
ATOM 684 C CA . LEU A 1 83 ? -13.440 21.157 38.288 1.00 33.62 83 LEU A CA 1
ATOM 685 C C . LEU A 1 83 ? -13.253 22.605 38.782 1.00 33.62 83 LEU A C 1
ATOM 687 O O . LEU A 1 83 ? -12.494 22.824 39.721 1.00 33.62 83 LEU A O 1
ATOM 691 N N . SER A 1 84 ? -14.069 23.550 38.284 1.00 30.33 84 SER A N 1
ATOM 692 C CA . SER A 1 84 ? -14.991 24.384 39.100 1.00 30.33 84 SER A CA 1
ATOM 693 C C . SER A 1 84 ? -15.419 25.702 38.426 1.00 30.33 84 SER A C 1
ATOM 695 O O . SER A 1 84 ? -14.600 26.557 38.121 1.00 30.33 84 SER A O 1
ATOM 697 N N . SER A 1 85 ? -16.744 25.853 38.314 1.00 30.23 85 SER A N 1
ATOM 698 C CA . SER A 1 85 ? -17.565 26.999 38.752 1.00 30.23 85 SER A CA 1
ATOM 699 C C . SER A 1 85 ? -17.335 28.431 38.223 1.00 30.23 85 SER A C 1
ATOM 701 O O . SER A 1 85 ? -16.358 29.089 38.560 1.00 30.23 85 SER A O 1
ATOM 703 N N . SER A 1 86 ? -18.395 28.955 37.581 1.00 28.41 86 SER A N 1
ATOM 704 C CA . SER A 1 86 ? -19.195 30.132 38.012 1.00 28.41 86 SER A CA 1
ATOM 705 C C . SER A 1 86 ? -19.411 31.274 37.001 1.00 28.41 86 SER A C 1
ATOM 707 O O . SER A 1 86 ? -18.475 31.905 36.528 1.00 28.41 86 SER A O 1
ATOM 709 N N . SER A 1 87 ? -20.703 31.617 36.874 1.00 29.16 87 SER A N 1
ATOM 710 C CA . SER A 1 87 ? -21.292 32.971 36.787 1.00 29.16 87 SER A CA 1
ATOM 711 C C . SER A 1 87 ? -21.445 33.695 35.436 1.00 29.16 87 SER A C 1
ATOM 713 O O . SER A 1 87 ? -20.561 34.391 34.961 1.00 29.16 87 SER A O 1
ATOM 715 N N . ALA A 1 88 ? -22.674 33.588 34.909 1.00 30.81 88 ALA A N 1
ATOM 716 C CA . ALA A 1 88 ? -23.641 34.653 34.580 1.00 30.81 88 ALA A CA 1
ATOM 717 C C . ALA A 1 88 ? -23.171 35.994 33.961 1.00 30.81 88 ALA A C 1
ATOM 719 O O . ALA A 1 88 ? -22.507 36.790 34.616 1.00 30.81 88 ALA A O 1
ATOM 720 N N . SER A 1 89 ? -23.753 36.361 32.805 1.00 28.77 89 SER A N 1
ATOM 721 C CA . SER A 1 89 ? -24.886 37.317 32.688 1.00 28.77 89 SER A CA 1
ATOM 722 C C . SER A 1 89 ? -24.876 38.197 31.408 1.00 28.77 89 SER A C 1
ATOM 724 O O . SER A 1 89 ? -23.860 38.778 31.051 1.00 28.77 89 SER A O 1
ATOM 726 N N . ASN A 1 90 ? -26.078 38.326 30.818 1.00 30.31 90 ASN A N 1
ATOM 727 C CA . ASN A 1 90 ? -26.675 39.453 30.063 1.00 30.31 90 ASN A CA 1
ATOM 728 C C . ASN A 1 90 ? -26.365 39.730 28.561 1.00 30.31 90 ASN A C 1
ATOM 730 O O . ASN A 1 90 ? -25.233 39.928 28.142 1.00 30.31 90 ASN A O 1
ATOM 734 N N . LEU A 1 91 ? -27.472 39.814 27.795 1.00 34.81 91 LEU A N 1
ATOM 735 C CA . LEU A 1 91 ? -27.717 40.453 26.475 1.00 34.81 91 LEU A CA 1
ATOM 736 C C . LEU A 1 91 ? -27.759 42.012 26.614 1.00 34.81 91 LEU A C 1
ATOM 738 O O . LEU A 1 91 ? -27.599 42.447 27.759 1.00 34.81 91 LEU A O 1
ATOM 742 N N . PRO A 1 92 ? -28.111 42.876 25.610 1.00 47.03 92 PRO A N 1
ATOM 743 C CA . PRO A 1 92 ? -28.524 42.698 24.187 1.00 47.03 92 PRO A CA 1
ATOM 744 C C . PRO A 1 92 ? -27.948 43.761 23.178 1.00 47.03 92 PRO A C 1
ATOM 746 O O . PRO A 1 92 ? -27.085 44.551 23.547 1.00 47.03 92 PRO A O 1
ATOM 749 N N . VAL A 1 93 ? -28.557 43.828 21.968 1.00 32.16 93 VAL A N 1
ATOM 750 C CA . VAL A 1 93 ? -28.672 44.942 20.966 1.00 32.16 93 VAL A CA 1
ATOM 751 C C . VAL A 1 93 ? -27.789 44.763 19.705 1.00 32.16 93 VAL A C 1
ATOM 753 O O . VAL A 1 93 ? -26.570 44.759 19.816 1.00 32.16 93 VAL A O 1
ATOM 756 N N . ASP A 1 94 ? -28.361 44.306 18.572 1.00 31.52 94 ASP A N 1
ATOM 757 C CA . ASP A 1 94 ? -28.885 45.077 17.397 1.00 31.52 94 ASP A CA 1
ATOM 758 C C . ASP A 1 94 ? -27.719 45.669 16.560 1.00 31.52 94 ASP A C 1
ATOM 760 O O . ASP A 1 94 ? -26.852 46.332 17.114 1.00 31.52 94 ASP A O 1
ATOM 764 N N . ASP A 1 95 ? -27.518 45.377 15.268 1.00 31.31 95 ASP A N 1
ATOM 765 C CA . ASP A 1 95 ? -28.342 45.842 14.142 1.00 31.31 95 ASP A CA 1
ATOM 766 C C . ASP A 1 95 ? -27.798 45.293 12.781 1.00 31.31 95 ASP A C 1
ATOM 768 O O . ASP A 1 95 ? -26.611 44.983 12.645 1.00 31.31 95 ASP A O 1
ATOM 772 N N . HIS A 1 96 ? -28.679 45.283 11.772 1.00 38.34 96 HIS A N 1
ATOM 773 C CA . HIS A 1 96 ? -28.466 45.348 10.312 1.00 38.34 96 HIS A CA 1
ATOM 774 C C . HIS A 1 96 ? -28.401 44.093 9.385 1.00 38.34 96 HIS A C 1
ATOM 776 O O . HIS A 1 96 ? -27.356 43.684 8.889 1.00 38.34 96 HIS A O 1
ATOM 782 N N . LEU A 1 97 ? -29.619 43.631 9.044 1.00 34.25 97 LEU A N 1
ATOM 783 C CA . LEU A 1 97 ? -30.227 43.341 7.718 1.00 34.25 97 LEU A CA 1
ATOM 784 C C . LEU A 1 97 ? -29.800 42.183 6.779 1.00 34.25 97 LEU A C 1
ATOM 786 O O . LEU A 1 97 ? -28.643 41.901 6.495 1.00 34.25 97 LEU A O 1
ATOM 790 N N . CYS A 1 98 ? -30.868 41.598 6.217 1.00 29.50 98 CYS A N 1
ATOM 791 C CA . CYS A 1 98 ? -30.998 40.495 5.265 1.00 29.50 98 CYS A CA 1
ATOM 792 C C . CYS A 1 98 ? -31.350 40.984 3.842 1.00 29.50 98 CYS A C 1
ATOM 794 O O . CYS A 1 98 ? -31.956 42.043 3.697 1.00 29.50 98 CYS A O 1
ATOM 796 N N . CYS A 1 99 ? -31.119 40.088 2.870 1.00 26.05 99 CYS A N 1
ATOM 797 C CA . CYS A 1 99 ? -32.054 39.675 1.804 1.00 26.05 99 CYS A CA 1
ATOM 798 C C . CYS A 1 99 ? -31.852 40.193 0.360 1.00 26.05 99 CYS A C 1
ATOM 800 O O . CYS A 1 99 ? -31.872 41.394 0.114 1.00 26.05 99 CYS A O 1
ATOM 802 N N . SER A 1 100 ? -31.854 39.198 -0.552 1.00 28.83 100 SER A N 1
ATOM 803 C CA . SER A 1 100 ? -32.520 39.152 -1.878 1.00 28.83 100 SER A CA 1
ATOM 804 C C . SER A 1 100 ? -31.931 39.991 -3.024 1.00 28.83 100 SER A C 1
ATOM 806 O O . SER A 1 100 ? -31.376 41.050 -2.786 1.00 28.83 100 SER A O 1
ATOM 808 N N . ASP A 1 101 ? -32.085 39.687 -4.313 1.00 31.55 101 ASP A N 1
ATOM 809 C CA . ASP A 1 101 ? -32.357 38.507 -5.158 1.00 31.55 101 ASP A CA 1
ATOM 810 C C . ASP A 1 101 ? -32.302 39.048 -6.618 1.00 31.55 101 ASP A C 1
ATOM 812 O O . ASP A 1 101 ? -32.552 40.236 -6.821 1.00 31.55 101 ASP A O 1
ATOM 816 N N . GLU A 1 102 ? -32.021 38.182 -7.592 1.00 33.16 102 GLU A N 1
ATOM 817 C CA . GLU A 1 102 ? -32.302 38.294 -9.044 1.00 33.16 102 GLU A CA 1
ATOM 818 C C . GLU A 1 102 ? -31.565 39.282 -10.002 1.00 33.16 102 GLU A C 1
ATOM 820 O O . GLU A 1 102 ? -31.602 40.506 -9.894 1.00 33.16 102 GLU A O 1
ATOM 825 N N . GLU A 1 103 ? -31.040 38.642 -11.065 1.00 34.38 103 GLU A N 1
ATOM 826 C CA . GLU A 1 103 ? -31.156 38.965 -12.507 1.00 34.38 103 GLU A CA 1
ATOM 827 C C . GLU A 1 103 ? -30.300 40.081 -13.153 1.00 34.38 103 GLU A C 1
ATOM 829 O O . GLU A 1 103 ? -30.661 41.251 -13.110 1.00 34.38 103 GLU A O 1
ATOM 834 N N . ASN A 1 104 ? -29.260 39.690 -13.923 1.00 29.02 104 ASN A N 1
ATOM 835 C CA . ASN A 1 104 ? -29.087 40.067 -15.349 1.00 29.02 104 ASN A CA 1
ATOM 836 C C . ASN A 1 104 ? -27.886 39.343 -16.027 1.00 29.02 104 ASN A C 1
ATOM 838 O O . ASN A 1 104 ? -26.730 39.596 -15.701 1.00 29.02 104 ASN A O 1
ATOM 842 N N . GLU A 1 105 ? -28.159 38.479 -17.009 1.00 33.88 105 GLU A N 1
ATOM 843 C CA . GLU A 1 105 ? -27.276 38.145 -18.157 1.00 33.88 105 GLU A CA 1
ATOM 844 C C . GLU A 1 105 ? -27.694 39.054 -19.349 1.00 33.88 105 GLU A C 1
ATOM 846 O O . GLU A 1 105 ? -28.811 39.576 -19.269 1.00 33.88 105 GLU A O 1
ATOM 851 N N . PRO A 1 106 ? -26.976 39.196 -20.500 1.00 44.06 106 PRO A N 1
ATOM 852 C CA . PRO A 1 106 ? -25.768 38.496 -20.977 1.00 44.06 106 PRO A CA 1
ATOM 853 C C . PRO A 1 106 ? -24.732 39.393 -21.738 1.00 44.06 106 PRO A C 1
ATOM 855 O O . PRO A 1 106 ? -24.924 40.587 -21.949 1.00 44.06 106 PRO A O 1
ATOM 858 N N . VAL A 1 107 ? -23.698 38.741 -22.302 1.00 33.28 107 VAL A N 1
ATOM 859 C CA . VAL A 1 107 ? -22.864 39.148 -23.469 1.00 33.28 107 VAL A CA 1
ATOM 860 C C . VAL A 1 107 ? -21.646 40.053 -23.205 1.00 33.28 107 VAL A C 1
ATOM 862 O O . VAL A 1 107 ? -21.778 41.253 -23.023 1.00 33.28 107 VAL A O 1
ATOM 865 N N . ILE A 1 108 ? -20.439 39.490 -23.385 1.00 38.38 108 ILE A N 1
ATOM 866 C CA . ILE A 1 108 ? -19.414 39.955 -24.348 1.00 38.38 108 ILE A CA 1
ATOM 867 C C . ILE A 1 108 ? -18.475 38.781 -24.672 1.00 38.38 108 ILE A C 1
ATOM 869 O O . ILE A 1 108 ? -17.798 38.210 -23.821 1.00 38.38 108 ILE A O 1
ATOM 873 N N . VAL A 1 109 ? -18.465 38.430 -25.955 1.00 39.28 109 VAL A N 1
ATOM 874 C CA . VAL A 1 109 ? -17.581 37.465 -26.607 1.00 39.28 109 VAL A CA 1
ATOM 875 C C . VAL A 1 109 ? -16.214 38.112 -26.823 1.00 39.28 109 VAL A C 1
ATOM 877 O O . VAL A 1 109 ? -16.154 39.229 -27.337 1.00 39.28 109 VAL A O 1
ATOM 880 N N . SER A 1 110 ? -15.119 37.394 -26.555 1.00 39.12 110 SER A N 1
ATOM 881 C CA . SER A 1 110 ? -13.939 37.446 -27.430 1.00 39.12 110 SER A CA 1
ATOM 882 C C . SER A 1 110 ? -13.031 36.216 -27.297 1.00 39.12 110 SER A C 1
ATOM 884 O O . SER A 1 110 ? -12.967 35.605 -26.232 1.00 39.12 110 SER A O 1
ATOM 886 N N . PRO A 1 111 ? -12.361 35.827 -28.398 1.00 48.97 111 PRO A N 1
ATOM 887 C CA . PRO A 1 111 ? -11.906 34.468 -28.674 1.00 48.97 111 PRO A CA 1
ATOM 888 C C . PRO A 1 111 ? -10.407 34.321 -28.403 1.00 48.97 111 PRO A C 1
ATOM 890 O O . PRO A 1 111 ? -9.615 35.109 -28.919 1.00 48.97 111 PRO A O 1
ATOM 893 N N . LEU A 1 112 ? -9.987 33.291 -27.663 1.00 38.25 112 LEU A N 1
ATOM 894 C CA . LEU A 1 112 ? -8.561 32.986 -27.562 1.00 38.25 112 LEU A CA 1
ATOM 895 C C . LEU A 1 112 ? -8.278 31.486 -27.406 1.00 38.25 112 LEU A C 1
ATOM 897 O O . LEU A 1 112 ? -8.377 30.907 -26.331 1.00 38.25 112 LEU A O 1
ATOM 901 N N . ASP A 1 113 ? -7.874 30.930 -28.545 1.00 33.78 113 ASP A N 1
ATOM 902 C CA . ASP A 1 113 ? -6.900 29.856 -28.738 1.00 33.78 113 ASP A CA 1
ATOM 903 C C . ASP A 1 113 ? -7.257 28.424 -28.287 1.00 33.78 113 ASP A C 1
ATOM 905 O O . ASP A 1 113 ? -6.828 27.903 -27.256 1.00 33.78 113 ASP A O 1
ATOM 909 N N . GLU A 1 114 ? -7.965 27.716 -29.171 1.00 46.09 114 GLU A N 1
ATOM 910 C CA . GLU A 1 114 ? -7.886 26.260 -29.249 1.00 46.09 114 GLU A CA 1
ATOM 911 C C . GLU A 1 114 ? -6.486 25.830 -29.716 1.00 46.09 114 GLU A C 1
ATOM 913 O O . GLU A 1 114 ? -6.190 25.824 -30.910 1.00 46.09 114 GLU A O 1
ATOM 918 N N . LYS A 1 115 ? -5.635 25.347 -28.804 1.00 35.19 115 LYS A N 1
ATOM 919 C CA . LYS A 1 115 ? -4.667 24.291 -29.160 1.00 35.19 115 LYS A CA 1
ATOM 920 C C . LYS A 1 115 ? -4.113 23.545 -27.953 1.00 35.19 115 LYS A C 1
ATOM 922 O O . LYS A 1 115 ? -3.086 23.879 -27.378 1.00 35.19 115 LYS A O 1
ATOM 927 N N . LYS A 1 116 ? -4.778 22.410 -27.720 1.00 39.72 116 LYS A N 1
ATOM 928 C CA . LYS A 1 116 ? -4.235 21.140 -27.221 1.00 39.72 116 LYS A CA 1
ATOM 929 C C . LYS A 1 116 ? -3.640 21.184 -25.813 1.00 39.72 116 LYS A C 1
ATOM 931 O O . LYS A 1 116 ? -2.447 20.968 -25.617 1.00 39.72 116 LYS A O 1
ATOM 936 N N . ALA A 1 117 ? -4.531 21.193 -24.821 1.00 36.84 117 ALA A N 1
ATOM 937 C CA . ALA A 1 117 ? -4.347 20.247 -23.728 1.00 36.84 117 ALA A CA 1
ATOM 938 C C . ALA A 1 117 ? -4.284 18.851 -24.367 1.00 36.84 117 ALA A C 1
ATOM 940 O O . ALA A 1 117 ? -5.303 18.289 -24.776 1.00 36.84 117 ALA A O 1
ATOM 941 N N . ILE A 1 118 ? -3.067 18.343 -24.563 1.00 40.34 118 ILE A N 1
ATOM 942 C CA . ILE A 1 118 ? -2.813 16.946 -24.888 1.00 40.34 118 ILE A CA 1
ATOM 943 C C . ILE A 1 118 ? -3.403 16.174 -23.713 1.00 40.34 118 ILE A C 1
ATOM 945 O O . ILE A 1 118 ? -2.771 16.016 -22.672 1.00 40.34 118 ILE A O 1
ATOM 949 N N . LYS A 1 119 ? -4.663 15.756 -23.854 1.00 45.31 119 LYS A N 1
ATOM 950 C CA . LYS A 1 119 ? -5.225 14.674 -23.063 1.00 45.31 119 LYS A CA 1
ATOM 951 C C . LYS A 1 119 ? -4.346 13.483 -23.409 1.00 45.31 119 LYS A C 1
ATOM 953 O O . LYS A 1 119 ? -4.535 12.865 -24.455 1.00 45.31 119 LYS A O 1
ATOM 958 N N . GLN A 1 120 ? -3.318 13.251 -22.593 1.00 46.22 120 GLN A N 1
ATOM 959 C CA . GLN A 1 120 ? -2.595 11.990 -22.594 1.00 46.22 120 GLN A CA 1
ATOM 960 C C . GLN A 1 120 ? -3.677 10.907 -22.620 1.00 46.22 120 GLN A C 1
ATOM 962 O O . GLN A 1 120 ? -4.613 10.999 -21.814 1.00 46.22 120 GLN A O 1
ATOM 967 N N . PRO A 1 121 ? -3.650 9.973 -23.588 1.00 45.66 121 PRO A N 1
ATOM 968 C CA . PRO A 1 121 ? -4.621 8.893 -23.632 1.00 45.66 121 PRO A CA 1
ATOM 969 C C . PRO A 1 121 ? -4.695 8.306 -22.231 1.00 45.66 121 PRO A C 1
ATOM 971 O O . PRO A 1 121 ? -3.645 8.047 -21.651 1.00 45.66 121 PRO A O 1
ATOM 974 N N . ALA A 1 122 ? -5.889 8.169 -21.655 1.00 50.91 122 ALA A N 1
ATOM 975 C CA . ALA A 1 122 ? -6.021 7.554 -20.342 1.00 50.91 122 ALA A CA 1
ATOM 976 C C . ALA A 1 122 ? -5.375 6.162 -20.427 1.00 50.91 122 ALA A C 1
ATOM 978 O O . ALA A 1 122 ? -5.911 5.251 -21.066 1.00 50.91 122 ALA A O 1
ATOM 979 N N . LEU A 1 123 ? -4.159 6.034 -19.888 1.00 62.06 123 LEU A N 1
ATOM 980 C CA . LEU A 1 123 ? -3.367 4.824 -20.021 1.00 62.06 123 LEU A CA 1
ATOM 981 C C . LEU A 1 123 ? -3.970 3.774 -19.080 1.00 62.06 123 LEU A C 1
ATOM 983 O O . LEU A 1 123 ? -3.725 3.748 -17.873 1.00 62.06 123 LEU A O 1
ATOM 987 N N . SER A 1 124 ? -4.870 2.969 -19.645 1.00 73.00 124 SER A N 1
ATOM 988 C CA . SER A 1 124 ? -5.516 1.833 -19.000 1.00 73.00 124 SER A CA 1
ATOM 989 C C . SER A 1 124 ? -4.506 0.718 -18.736 1.00 73.00 124 SER A C 1
ATOM 991 O O . SER A 1 124 ? -3.514 0.577 -19.442 1.00 73.00 124 SER A O 1
ATOM 993 N N . LEU A 1 125 ? -4.769 -0.154 -17.759 1.00 75.38 125 LEU A N 1
ATOM 994 C CA . LEU A 1 125 ? -3.886 -1.291 -17.461 1.00 75.38 125 LEU A CA 1
ATOM 995 C C . LEU A 1 125 ? -3.495 -2.117 -18.698 1.00 75.38 125 LEU A C 1
ATOM 997 O O . LEU A 1 125 ? -2.385 -2.643 -18.743 1.00 75.38 125 LEU A O 1
ATOM 1001 N N . SER A 1 126 ? -4.383 -2.226 -19.690 1.00 72.25 126 SER A N 1
ATOM 1002 C CA . SER A 1 126 ? -4.122 -2.963 -20.926 1.00 72.25 126 SER A CA 1
ATOM 1003 C C . SER A 1 126 ? -3.065 -2.322 -21.823 1.00 72.25 126 SER A C 1
ATOM 1005 O O . SER A 1 126 ? -2.429 -3.063 -22.555 1.00 72.25 126 SER A O 1
ATOM 1007 N N . ASN A 1 127 ? -2.813 -1.012 -21.760 1.00 82.94 127 ASN A N 1
ATOM 1008 C CA . ASN A 1 127 ? -1.836 -0.331 -22.624 1.00 82.94 127 ASN A CA 1
ATOM 1009 C C . ASN A 1 127 ? -0.496 -0.015 -21.927 1.00 82.94 127 ASN A C 1
ATOM 1011 O O . ASN A 1 127 ? 0.444 0.445 -22.570 1.00 82.94 127 ASN A O 1
ATOM 1015 N N . LEU A 1 128 ? -0.352 -0.355 -20.639 1.00 84.25 128 LEU A N 1
ATOM 1016 C CA . LEU A 1 128 ? 0.903 -0.182 -19.891 1.00 84.25 128 LEU A CA 1
ATOM 1017 C C . LEU A 1 128 ? 2.085 -0.951 -20.500 1.00 84.25 128 LEU A C 1
ATOM 1019 O O . LEU A 1 128 ? 3.226 -0.532 -20.349 1.00 84.25 128 LEU A O 1
ATOM 1023 N N . HIS A 1 129 ? 1.835 -2.081 -21.161 1.00 82.12 129 HIS A N 1
ATOM 1024 C CA . HIS A 1 129 ? 2.892 -2.916 -21.734 1.00 82.12 129 HIS A CA 1
ATOM 1025 C C . HIS A 1 129 ? 3.567 -2.299 -22.974 1.00 82.12 129 HIS A C 1
ATOM 1027 O O . HIS A 1 129 ? 4.688 -2.684 -23.293 1.00 82.12 129 HIS A O 1
ATOM 1033 N N . GLU A 1 130 ? 2.911 -1.339 -23.632 1.00 82.19 130 GLU A N 1
ATOM 1034 C CA . GLU A 1 130 ? 3.430 -0.588 -24.787 1.00 82.19 130 GLU A CA 1
ATOM 1035 C C . GLU A 1 130 ? 4.089 0.738 -24.370 1.00 82.19 130 GLU A C 1
ATOM 1037 O O . GLU A 1 130 ? 4.722 1.414 -25.183 1.00 82.19 130 GLU A O 1
ATOM 1042 N N . ALA A 1 131 ? 3.949 1.131 -23.099 1.00 86.06 131 ALA A N 1
ATOM 1043 C CA . ALA A 1 131 ? 4.483 2.386 -22.597 1.00 86.06 131 ALA A CA 1
ATOM 1044 C C . ALA A 1 131 ? 6.019 2.393 -22.617 1.00 86.06 131 ALA A C 1
ATOM 1046 O O . ALA A 1 131 ? 6.689 1.422 -22.256 1.00 86.06 131 ALA A O 1
ATOM 1047 N N . THR A 1 132 ? 6.588 3.535 -23.000 1.00 87.00 132 THR A N 1
ATOM 1048 C CA . THR A 1 132 ? 8.041 3.724 -22.993 1.00 87.00 132 THR A CA 1
ATOM 1049 C C . THR A 1 132 ? 8.578 3.773 -21.560 1.00 87.00 132 THR A C 1
ATOM 1051 O O . THR A 1 132 ? 7.866 4.117 -20.616 1.00 87.00 132 THR A O 1
ATOM 1054 N N . MET A 1 133 ? 9.866 3.471 -21.375 1.00 87.31 133 MET A N 1
ATOM 1055 C CA . MET A 1 133 ? 10.498 3.485 -20.049 1.00 87.31 133 MET A CA 1
ATOM 1056 C C . MET A 1 133 ? 10.280 4.770 -19.220 1.00 87.31 133 MET A C 1
ATOM 1058 O O . MET A 1 133 ? 9.928 4.642 -18.046 1.00 87.31 133 MET A O 1
ATOM 1062 N N . PRO A 1 134 ? 10.468 5.998 -19.752 1.00 87.06 134 PRO A N 1
ATOM 1063 C CA . PRO A 1 134 ? 10.213 7.206 -18.963 1.00 87.06 134 PRO A CA 1
ATOM 1064 C C . PRO A 1 134 ? 8.744 7.311 -18.531 1.00 87.06 134 PRO A C 1
ATOM 1066 O O . PRO A 1 134 ? 8.475 7.649 -17.381 1.00 87.06 134 PRO A O 1
ATOM 1069 N N . VAL A 1 135 ? 7.810 6.927 -19.406 1.00 89.56 135 VAL A N 1
ATOM 1070 C CA . VAL A 1 135 ? 6.373 6.913 -19.105 1.00 89.56 135 VAL A CA 1
ATOM 1071 C C . VAL A 1 135 ? 6.057 5.883 -18.016 1.00 89.56 135 VAL A C 1
ATOM 1073 O O . VAL A 1 135 ? 5.319 6.186 -17.082 1.00 89.56 135 VAL A O 1
ATOM 1076 N N . LEU A 1 136 ? 6.665 4.691 -18.058 1.00 90.50 136 LEU A N 1
ATOM 1077 C CA . LEU A 1 136 ? 6.522 3.673 -17.007 1.00 90.50 136 LEU A CA 1
ATOM 1078 C C . LEU A 1 136 ? 7.024 4.161 -15.640 1.00 90.50 136 LEU A C 1
ATOM 1080 O O . LEU A 1 136 ? 6.395 3.879 -14.617 1.00 90.50 136 LEU A O 1
ATOM 1084 N N . LEU A 1 137 ? 8.141 4.892 -15.605 1.00 90.00 137 LEU A N 1
ATOM 1085 C CA . LEU A 1 137 ? 8.690 5.464 -14.371 1.00 90.00 137 LEU A CA 1
ATOM 1086 C C . LEU A 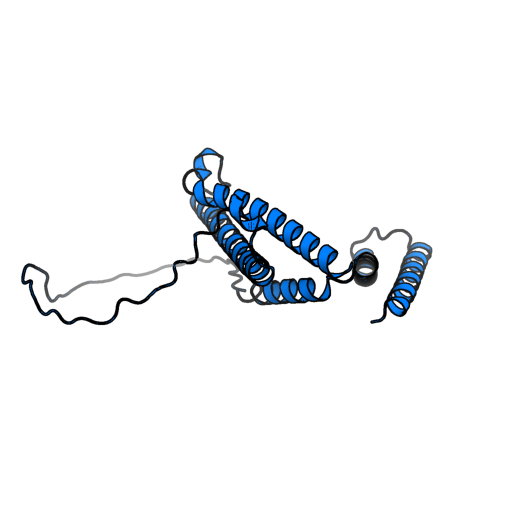1 137 ? 7.798 6.572 -13.802 1.00 90.00 137 LEU A C 1
ATOM 1088 O O . LEU A 1 137 ? 7.598 6.631 -12.586 1.00 90.00 137 LEU A O 1
ATOM 1092 N N . GLU A 1 138 ? 7.238 7.417 -14.665 1.00 91.38 138 GLU A N 1
ATOM 1093 C CA . GLU A 1 138 ? 6.259 8.433 -14.278 1.00 91.38 138 GLU A CA 1
ATOM 1094 C C . GLU A 1 138 ? 5.006 7.788 -13.676 1.00 91.38 138 GLU A C 1
ATOM 1096 O O . GLU A 1 138 ? 4.651 8.077 -12.532 1.00 91.38 138 GLU A O 1
ATOM 1101 N N . HIS A 1 139 ? 4.433 6.794 -14.357 1.00 92.06 139 HIS A N 1
ATOM 1102 C CA . HIS A 1 139 ? 3.277 6.047 -13.856 1.00 92.06 139 HIS A CA 1
ATOM 1103 C C . HIS A 1 139 ? 3.575 5.340 -12.534 1.00 92.06 139 HIS A C 1
ATOM 1105 O O . HIS A 1 139 ? 2.707 5.241 -11.665 1.00 92.06 139 HIS A O 1
ATOM 1111 N N . LEU A 1 140 ? 4.799 4.838 -12.344 1.00 92.56 140 LEU A N 1
ATOM 1112 C CA . LEU A 1 140 ? 5.221 4.241 -11.079 1.00 92.56 140 LEU A CA 1
ATOM 1113 C C . LEU A 1 140 ? 5.241 5.278 -9.950 1.00 92.56 140 LEU A C 1
ATOM 1115 O O . LEU A 1 140 ? 4.819 4.965 -8.834 1.00 92.56 140 LEU A O 1
ATOM 1119 N N . ARG A 1 141 ? 5.718 6.499 -10.220 1.00 94.88 141 ARG A N 1
ATOM 1120 C CA . ARG A 1 141 ? 5.702 7.610 -9.258 1.00 94.88 141 ARG A CA 1
ATOM 1121 C C . ARG A 1 141 ? 4.270 8.001 -8.900 1.00 94.88 141 ARG A C 1
ATOM 1123 O O . ARG A 1 141 ? 3.962 8.074 -7.712 1.00 94.88 141 ARG A O 1
ATOM 1130 N N . GLU A 1 142 ? 3.409 8.192 -9.891 1.00 94.81 142 GLU A N 1
ATOM 1131 C CA . GLU A 1 142 ? 1.997 8.542 -9.692 1.00 94.81 142 GLU A CA 1
ATOM 1132 C C . GLU A 1 142 ? 1.263 7.464 -8.896 1.00 94.81 142 GLU A C 1
ATOM 1134 O O . GLU A 1 142 ? 0.744 7.727 -7.816 1.00 94.81 142 GLU A O 1
ATOM 1139 N N . THR A 1 143 ? 1.364 6.203 -9.324 1.00 94.50 143 THR A N 1
ATOM 1140 C CA . THR A 1 143 ? 0.699 5.079 -8.646 1.00 94.50 143 THR A CA 1
ATOM 1141 C C . THR A 1 143 ? 1.200 4.912 -7.194 1.00 94.50 143 THR A C 1
ATOM 1143 O O . THR A 1 143 ? 0.472 4.443 -6.314 1.00 94.50 143 THR A O 1
ATOM 1146 N N . ARG A 1 144 ? 2.450 5.301 -6.884 1.00 95.19 144 ARG A N 1
ATOM 1147 C CA . ARG A 1 144 ? 2.956 5.351 -5.496 1.00 95.19 144 ARG A CA 1
ATOM 1148 C C . ARG A 1 144 ? 2.311 6.477 -4.689 1.00 95.19 144 ARG A C 1
ATOM 1150 O O . ARG A 1 144 ? 1.972 6.240 -3.527 1.00 95.19 144 ARG A O 1
ATOM 1157 N N . ALA A 1 145 ? 2.159 7.660 -5.280 1.00 96.00 145 ALA A N 1
ATOM 1158 C CA . ALA A 1 145 ? 1.484 8.792 -4.656 1.00 96.00 145 ALA A CA 1
ATOM 1159 C C . ALA A 1 145 ? 0.005 8.468 -4.388 1.00 96.00 145 ALA A C 1
ATOM 1161 O O . ALA A 1 145 ? -0.449 8.620 -3.254 1.00 96.00 145 ALA A O 1
ATOM 1162 N N . ASP A 1 146 ? -0.695 7.883 -5.361 1.00 95.56 146 ASP A N 1
ATOM 1163 C CA . ASP A 1 146 ? -2.089 7.446 -5.217 1.00 95.56 146 ASP A CA 1
ATOM 1164 C C . ASP A 1 146 ? -2.249 6.437 -4.087 1.00 95.56 146 ASP A C 1
ATOM 1166 O O . ASP A 1 146 ? -3.122 6.563 -3.231 1.00 95.56 146 ASP A O 1
ATOM 1170 N N . LYS A 1 147 ? -1.336 5.465 -3.999 1.00 96.50 147 LYS A N 1
ATOM 1171 C CA . LYS A 1 147 ? -1.333 4.501 -2.898 1.00 96.50 147 LYS A CA 1
ATOM 1172 C C . LYS A 1 147 ? -1.126 5.163 -1.533 1.00 96.50 147 LYS A C 1
ATOM 1174 O O . LYS A 1 147 ? -1.672 4.672 -0.544 1.00 96.50 147 LYS A O 1
ATOM 1179 N N . LYS A 1 148 ? -0.309 6.221 -1.447 1.00 97.12 148 LYS A N 1
ATOM 1180 C CA . LYS A 1 148 ? -0.117 6.995 -0.207 1.00 97.12 148 LYS A CA 1
ATOM 1181 C C . LYS A 1 148 ? -1.408 7.740 0.144 1.00 97.12 148 LYS A C 1
ATOM 1183 O O . LYS A 1 148 ? -1.872 7.602 1.273 1.00 97.12 148 LYS A O 1
ATOM 1188 N N . ARG A 1 149 ? -2.016 8.429 -0.828 1.00 98.06 149 ARG A N 1
ATOM 1189 C CA . ARG A 1 149 ? -3.294 9.146 -0.688 1.00 98.06 149 ARG A CA 1
ATOM 1190 C C . ARG A 1 149 ? -4.410 8.222 -0.193 1.00 98.06 149 ARG A C 1
ATOM 1192 O O . ARG A 1 149 ? -5.017 8.508 0.831 1.00 98.06 149 ARG A O 1
ATOM 1199 N N . LEU A 1 150 ? -4.592 7.070 -0.839 1.00 97.81 150 LEU A N 1
ATOM 1200 C CA . LEU A 1 150 ? -5.614 6.083 -0.474 1.00 97.81 150 LEU A CA 1
ATOM 1201 C C . LEU A 1 150 ? -5.410 5.521 0.935 1.00 97.81 150 LEU A C 1
ATOM 1203 O O . LEU A 1 150 ? -6.363 5.379 1.688 1.00 97.81 150 LEU A O 1
ATOM 1207 N N . ARG A 1 151 ? -4.166 5.244 1.348 1.00 97.62 151 ARG A N 1
ATOM 1208 C CA . ARG A 1 151 ? -3.904 4.829 2.738 1.00 97.62 151 ARG A CA 1
ATOM 1209 C C . ARG A 1 151 ? -4.251 5.911 3.747 1.00 97.62 151 ARG A C 1
ATOM 1211 O O . ARG A 1 151 ? -4.701 5.568 4.832 1.00 97.62 151 ARG A O 1
ATOM 1218 N N . LYS A 1 152 ? -3.985 7.180 3.427 1.00 97.56 152 LYS A N 1
ATOM 1219 C CA . LYS A 1 152 ? -4.336 8.294 4.309 1.00 97.56 152 LYS A CA 1
ATOM 1220 C C . LYS A 1 152 ? -5.854 8.385 4.454 1.00 97.56 152 LYS A C 1
ATOM 1222 O O . LYS A 1 152 ? -6.319 8.312 5.581 1.00 97.56 152 LYS A O 1
ATOM 1227 N N . ALA A 1 153 ? -6.586 8.411 3.340 1.00 96.94 153 ALA A N 1
ATOM 1228 C CA . ALA A 1 153 ? -8.049 8.466 3.335 1.00 96.94 153 ALA A CA 1
ATOM 1229 C C . ALA A 1 153 ? -8.680 7.307 4.128 1.00 96.94 153 ALA A C 1
ATOM 1231 O O . ALA A 1 153 ? -9.498 7.531 5.013 1.00 96.94 153 ALA A O 1
ATOM 1232 N N . LEU A 1 154 ? -8.228 6.069 3.891 1.00 96.94 154 LEU A N 1
ATOM 1233 C CA . LEU A 1 154 ? -8.744 4.901 4.610 1.00 96.94 154 LEU A CA 1
ATOM 1234 C C . LEU A 1 154 ? -8.445 4.948 6.118 1.00 96.94 154 LEU A C 1
ATOM 1236 O O . LEU A 1 154 ? -9.293 4.562 6.917 1.00 96.94 154 LEU A O 1
ATOM 1240 N N . ARG A 1 155 ? -7.262 5.431 6.525 1.00 96.81 155 ARG A N 1
ATOM 1241 C CA . ARG A 1 155 ? -6.923 5.596 7.950 1.00 96.81 155 ARG A CA 1
ATOM 1242 C C . ARG A 1 155 ? -7.737 6.698 8.610 1.00 96.81 155 ARG A C 1
ATOM 1244 O O . ARG A 1 155 ? -8.201 6.504 9.723 1.00 96.81 155 ARG A O 1
ATOM 1251 N N . GLU A 1 156 ? -7.903 7.822 7.927 1.00 97.19 156 GLU A N 1
ATOM 1252 C CA . GLU A 1 156 ? -8.698 8.947 8.411 1.00 97.19 156 GLU A CA 1
ATOM 1253 C C . GLU A 1 156 ? -10.156 8.531 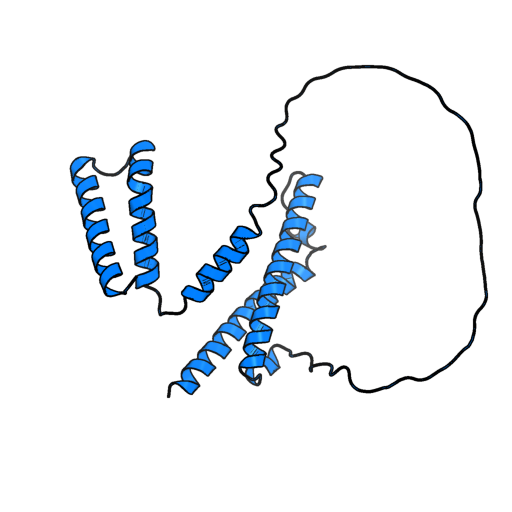8.620 1.00 97.19 156 GLU A C 1
ATOM 1255 O O . GLU A 1 156 ? -10.726 8.809 9.671 1.00 97.19 156 GLU A O 1
ATOM 1260 N N . PHE A 1 157 ? -10.723 7.762 7.688 1.00 97.06 157 PHE A N 1
ATOM 1261 C CA . PHE A 1 157 ? -12.037 7.159 7.870 1.00 97.06 157 PHE A CA 1
ATOM 1262 C C . PHE A 1 157 ? -12.092 6.225 9.086 1.00 97.06 157 PHE A C 1
ATOM 1264 O O . PHE A 1 157 ? -12.977 6.366 9.928 1.00 97.06 157 PHE A O 1
ATOM 1271 N N . GLU A 1 158 ? -11.158 5.274 9.203 1.00 95.25 158 GLU A N 1
ATOM 1272 C CA . GLU A 1 158 ? -11.125 4.326 10.326 1.00 95.25 158 GLU A CA 1
ATOM 1273 C C . GLU A 1 158 ? -10.993 5.052 11.675 1.00 95.25 158 GLU A C 1
ATOM 1275 O O . GLU A 1 158 ? -11.648 4.677 12.649 1.00 95.25 158 GLU A O 1
ATOM 1280 N N . GLU A 1 159 ? -10.197 6.119 11.723 1.00 96.56 159 GLU A N 1
ATOM 1281 C CA . GLU A 1 159 ? -10.003 6.954 12.904 1.00 96.56 159 GLU A CA 1
ATOM 1282 C C . GLU A 1 159 ? -11.254 7.769 13.247 1.00 96.56 159 GLU A C 1
ATOM 1284 O O . GLU A 1 159 ? -11.697 7.758 14.396 1.00 96.56 159 GLU A O 1
ATOM 1289 N N . GLN A 1 160 ? -11.855 8.453 12.273 1.00 96.56 160 GLN A N 1
ATOM 1290 C CA . GLN A 1 160 ? -13.093 9.210 12.471 1.00 96.56 160 GLN A CA 1
ATOM 1291 C C . GLN A 1 160 ? -14.239 8.295 12.908 1.00 96.56 160 GLN A C 1
ATOM 1293 O O . GLN A 1 160 ? -15.003 8.643 13.811 1.00 96.56 160 GLN A O 1
ATOM 1298 N N . PHE A 1 161 ? -14.337 7.109 12.308 1.00 96.69 161 PHE A N 1
ATOM 1299 C CA . PHE A 1 161 ? -15.320 6.103 12.680 1.00 96.69 161 PHE A CA 1
ATOM 1300 C C . PHE A 1 161 ? -15.102 5.619 14.114 1.00 96.69 161 PHE A C 1
ATOM 1302 O O . PHE A 1 161 ? -16.053 5.538 14.893 1.00 96.69 161 PHE A O 1
ATOM 1309 N N . PHE A 1 162 ? -13.851 5.344 14.490 1.00 95.88 162 PHE A N 1
ATOM 1310 C CA . PHE A 1 162 ? -13.511 4.936 15.848 1.00 95.88 162 PHE A CA 1
ATOM 1311 C C . PHE A 1 162 ? -13.817 6.037 16.871 1.00 95.88 162 PHE A C 1
ATOM 1313 O O . PHE A 1 162 ? -14.398 5.744 17.912 1.00 95.88 162 PHE A O 1
ATOM 1320 N N . LYS A 1 163 ? -13.511 7.305 16.565 1.00 96.88 163 LYS A N 1
ATOM 1321 C CA . LYS A 1 163 ? -13.830 8.455 17.432 1.00 96.88 163 LYS A CA 1
ATOM 1322 C C . LYS A 1 163 ? -15.334 8.606 17.676 1.00 96.88 163 LYS A C 1
ATOM 1324 O O . LYS A 1 163 ? -15.731 8.940 18.786 1.00 96.88 163 LYS A O 1
ATOM 1329 N N . GLN A 1 164 ? -16.161 8.351 16.663 1.00 95.62 164 GLN A N 1
ATOM 1330 C CA . GLN A 1 164 ? -17.618 8.499 16.762 1.00 95.62 164 GLN A CA 1
ATOM 1331 C C . GLN A 1 164 ? -18.309 7.291 17.403 1.00 95.62 164 GLN A C 1
ATOM 1333 O O . GLN A 1 164 ? -19.267 7.452 18.152 1.00 95.62 164 GLN A O 1
ATOM 1338 N N . THR A 1 165 ? -17.849 6.075 17.100 1.00 93.44 165 THR A N 1
ATOM 1339 C CA . THR A 1 165 ? -18.555 4.837 17.477 1.00 93.44 165 THR A CA 1
ATOM 1340 C C . THR A 1 165 ? -17.885 4.055 18.605 1.00 93.44 165 THR A C 1
ATOM 1342 O O . THR A 1 165 ? -18.495 3.145 19.162 1.00 93.44 165 THR A O 1
ATOM 1345 N N . GLY A 1 166 ? -16.623 4.356 18.923 1.00 95.00 166 GLY A N 1
ATOM 1346 C CA . GLY A 1 166 ? -15.815 3.620 19.898 1.00 95.00 166 GLY A CA 1
ATOM 1347 C C . GLY A 1 166 ? -15.421 2.201 19.464 1.00 95.00 166 GLY A C 1
ATOM 1348 O O . GLY A 1 166 ? -14.855 1.454 20.260 1.00 95.00 166 GLY A O 1
ATOM 1349 N N . ARG A 1 167 ? -15.716 1.800 18.219 1.00 95.44 167 ARG A N 1
ATOM 1350 C CA . ARG A 1 167 ? -15.419 0.467 17.666 1.00 95.44 167 ARG A CA 1
ATOM 1351 C C . ARG A 1 167 ? -14.798 0.568 16.273 1.00 95.44 167 ARG A C 1
ATOM 1353 O O . ARG A 1 167 ? -14.869 1.602 15.622 1.00 95.44 167 ARG A O 1
ATOM 1360 N N . SER A 1 168 ? -14.185 -0.513 15.794 1.00 93.25 168 SER A N 1
ATOM 1361 C CA . SER A 1 168 ? -13.636 -0.563 14.430 1.00 93.25 168 SER A CA 1
ATOM 1362 C C . SER A 1 168 ? -14.737 -0.758 13.364 1.00 93.25 168 SER A C 1
ATOM 1364 O O . SER A 1 168 ? -15.753 -1.396 13.666 1.00 93.25 168 SER A O 1
ATOM 1366 N N . PRO A 1 169 ? -14.542 -0.278 12.115 1.00 94.31 169 PRO A N 1
ATOM 1367 C CA . PRO A 1 169 ? -15.521 -0.447 11.035 1.00 94.31 169 PRO A CA 1
ATOM 1368 C C . PRO A 1 169 ? -15.739 -1.914 10.627 1.00 94.31 169 PRO A C 1
ATOM 1370 O O . PRO A 1 169 ? -14.795 -2.621 10.229 1.00 94.31 169 PRO A O 1
ATOM 1373 N N . GLN A 1 170 ? -16.998 -2.357 10.661 1.00 93.88 170 GLN A N 1
ATOM 1374 C CA . GLN A 1 170 ? -17.441 -3.653 10.144 1.00 93.88 170 GLN A CA 1
ATOM 1375 C C . GLN A 1 170 ? -17.639 -3.595 8.618 1.00 93.88 170 GLN A C 1
ATOM 1377 O O . GLN A 1 170 ? -17.393 -2.574 7.983 1.00 93.88 170 GLN A O 1
ATOM 1382 N N . LYS A 1 171 ? -18.029 -4.703 7.983 1.00 93.00 171 LYS A N 1
ATOM 1383 C CA . LYS A 1 171 ? -18.132 -4.817 6.521 1.00 93.00 171 LYS A CA 1
ATOM 1384 C C . LYS A 1 171 ? -19.161 -3.840 5.936 1.00 93.00 171 LYS A C 1
ATOM 1386 O O . LYS A 1 171 ? -18.936 -3.288 4.867 1.00 93.00 171 LYS A O 1
ATOM 1391 N N . GLU A 1 172 ? -20.245 -3.625 6.662 1.00 92.94 172 GLU A N 1
ATOM 1392 C CA . GLU A 1 172 ? -21.375 -2.764 6.330 1.00 92.94 172 GLU A CA 1
ATOM 1393 C C . GLU A 1 172 ? -20.991 -1.291 6.510 1.00 92.94 172 GLU A C 1
ATOM 1395 O O . GLU A 1 172 ? -21.302 -0.454 5.670 1.00 92.94 172 GLU A O 1
ATOM 1400 N N . ASP A 1 173 ? -20.205 -0.996 7.547 1.00 92.81 173 ASP A N 1
ATOM 1401 C CA . ASP A 1 173 ? -19.709 0.353 7.818 1.00 92.81 173 ASP A CA 1
ATOM 1402 C C . ASP A 1 173 ? -18.687 0.823 6.772 1.00 92.81 173 ASP A C 1
ATOM 1404 O O . ASP A 1 173 ? -18.429 2.013 6.665 1.00 92.81 173 ASP A O 1
ATOM 1408 N N . ARG A 1 174 ? -18.089 -0.090 5.992 1.00 93.12 174 ARG A N 1
ATOM 1409 C CA . ARG A 1 174 ? -17.094 0.232 4.948 1.00 93.12 174 ARG A CA 1
ATOM 1410 C C . ARG A 1 174 ? -17.707 0.642 3.614 1.00 93.12 174 ARG A C 1
ATOM 1412 O O . ARG A 1 174 ? -16.959 1.030 2.723 1.00 93.12 174 ARG A O 1
ATOM 1419 N N . ILE A 1 175 ? -19.028 0.542 3.457 1.00 94.50 175 ILE A N 1
ATOM 1420 C CA . ILE A 1 175 ? -19.731 0.910 2.219 1.00 94.50 175 ILE A CA 1
ATOM 1421 C C . ILE A 1 175 ? -19.415 2.351 1.775 1.00 94.50 175 ILE A C 1
ATOM 1423 O O . ILE A 1 175 ? -19.128 2.522 0.591 1.00 94.50 175 ILE A O 1
ATOM 1427 N N . PRO A 1 176 ? -19.366 3.363 2.670 1.00 94.38 176 PRO A N 1
ATOM 1428 C CA . PRO A 1 176 ? -19.008 4.728 2.287 1.00 94.38 176 PRO A CA 1
ATOM 1429 C C . PRO A 1 176 ? -17.608 4.858 1.681 1.00 94.38 176 PRO A C 1
ATOM 1431 O O . PRO A 1 176 ? -17.392 5.776 0.907 1.00 94.38 176 PRO A O 1
ATOM 1434 N N . MET A 1 177 ? -16.685 3.943 2.005 1.00 96.00 177 MET A N 1
ATOM 1435 C CA . MET A 1 177 ? -15.300 3.930 1.507 1.00 96.00 177 MET A CA 1
ATOM 1436 C C . MET A 1 177 ? -15.035 2.806 0.493 1.00 96.00 177 MET A C 1
ATOM 1438 O O . MET A 1 177 ? -13.896 2.362 0.297 1.00 96.00 177 MET A O 1
ATOM 1442 N N . ALA A 1 178 ? -16.092 2.232 -0.092 1.00 95.50 178 ALA A N 1
ATOM 1443 C CA . ALA A 1 178 ? -15.970 1.065 -0.960 1.00 95.50 178 ALA A CA 1
ATOM 1444 C C . ALA A 1 178 ? -15.104 1.353 -2.196 1.00 95.50 178 ALA A C 1
ATOM 1446 O O . ALA A 1 178 ? -14.326 0.485 -2.612 1.00 95.50 178 ALA A O 1
ATOM 1447 N N . GLU A 1 179 ? -15.209 2.565 -2.746 1.00 97.06 179 GLU A N 1
ATOM 1448 C CA . GLU A 1 179 ? -14.420 3.016 -3.888 1.00 97.06 179 GLU A CA 1
ATOM 1449 C C . GLU A 1 179 ? -12.933 3.056 -3.530 1.00 97.06 179 GLU A C 1
ATOM 1451 O O . GLU A 1 179 ? -12.145 2.349 -4.153 1.00 97.06 179 GLU A O 1
ATOM 1456 N N . GLU A 1 180 ? -12.550 3.724 -2.446 1.00 97.38 180 GLU A N 1
ATOM 1457 C CA . GLU A 1 180 ? -11.167 3.864 -1.989 1.00 97.38 180 GLU A CA 1
ATOM 1458 C C . GLU A 1 180 ? -10.536 2.512 -1.646 1.00 97.38 180 GLU A C 1
ATOM 1460 O O . GLU A 1 180 ? -9.370 2.247 -1.966 1.00 97.38 180 GLU A O 1
ATOM 1465 N N . TYR A 1 181 ? -11.297 1.603 -1.027 1.00 97.06 181 TYR A N 1
ATOM 1466 C CA . TYR A 1 181 ? -10.824 0.239 -0.793 1.00 97.06 181 TYR A CA 1
ATOM 1467 C C . TYR A 1 181 ? -10.599 -0.513 -2.112 1.00 97.06 181 TYR A C 1
ATOM 1469 O O . TYR A 1 181 ? -9.613 -1.254 -2.240 1.00 97.06 181 TYR A O 1
ATOM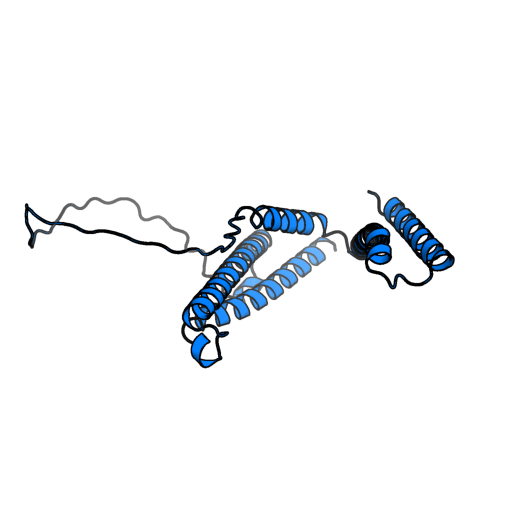 1477 N N . SER A 1 182 ? -11.492 -0.348 -3.091 1.00 97.25 182 SER A N 1
ATOM 1478 C CA . SER A 1 182 ? -11.359 -0.973 -4.409 1.00 97.25 182 SER A CA 1
ATOM 1479 C C . SER A 1 182 ? -10.162 -0.403 -5.181 1.00 97.25 182 SER A C 1
ATOM 1481 O O . SER A 1 182 ? -9.319 -1.168 -5.665 1.00 97.25 182 SER A O 1
ATOM 1483 N N . GLU A 1 183 ? -9.997 0.919 -5.174 1.00 96.94 183 GLU A N 1
ATOM 1484 C CA . GLU A 1 183 ? -8.884 1.639 -5.774 1.00 96.94 183 GLU A CA 1
ATOM 1485 C C . GLU A 1 183 ? -7.564 1.258 -5.120 1.00 96.94 183 GLU A C 1
ATOM 1487 O O . GLU A 1 183 ? -6.577 1.035 -5.815 1.00 96.94 183 GLU A O 1
ATOM 1492 N N . TYR A 1 184 ? -7.512 1.108 -3.795 1.00 97.81 184 TYR A N 1
ATOM 1493 C CA . TYR A 1 184 ? -6.286 0.701 -3.111 1.00 97.81 184 TYR A CA 1
ATOM 1494 C C . TYR A 1 184 ? -5.841 -0.697 -3.553 1.00 97.81 184 TYR A C 1
ATOM 1496 O O . TYR A 1 184 ? -4.646 -0.940 -3.775 1.00 97.81 184 TYR A O 1
ATOM 1504 N N . LYS A 1 185 ? -6.792 -1.624 -3.731 1.00 97.25 185 LYS A N 1
ATOM 1505 C CA . LYS A 1 185 ? -6.511 -2.967 -4.261 1.00 97.25 185 LYS A CA 1
ATOM 1506 C C . LYS A 1 185 ? -6.041 -2.896 -5.714 1.00 97.25 185 LYS A C 1
ATOM 1508 O O . LYS A 1 185 ? -5.036 -3.533 -6.040 1.00 97.25 185 LYS A O 1
ATOM 1513 N N . HIS A 1 186 ? -6.704 -2.099 -6.550 1.00 96.56 186 HIS A N 1
ATOM 1514 C CA . HIS A 1 186 ? -6.333 -1.905 -7.951 1.00 96.56 186 HIS A CA 1
ATOM 1515 C C . HIS A 1 186 ? -4.943 -1.269 -8.091 1.00 96.56 186 HIS A C 1
ATOM 1517 O O . HIS A 1 186 ? -4.060 -1.825 -8.740 1.00 96.56 186 HIS A O 1
ATOM 1523 N N . THR A 1 187 ? -4.697 -0.170 -7.385 1.00 95.88 187 THR A N 1
ATOM 1524 C CA . THR A 1 187 ? -3.419 0.548 -7.308 1.00 95.88 187 THR A CA 1
ATOM 1525 C C . THR A 1 187 ? -2.291 -0.367 -6.832 1.00 95.88 187 THR A C 1
ATOM 1527 O O . THR A 1 187 ? -1.188 -0.355 -7.380 1.00 95.88 187 THR A O 1
ATOM 1530 N N . LYS A 1 188 ? -2.547 -1.238 -5.845 1.00 95.88 188 LYS A N 1
ATOM 1531 C CA . LYS A 1 188 ? -1.564 -2.236 -5.400 1.00 95.88 188 LYS A CA 1
ATOM 1532 C C . LYS A 1 188 ? -1.217 -3.233 -6.510 1.00 95.88 188 LYS A C 1
ATOM 1534 O O . LYS A 1 188 ? -0.045 -3.586 -6.629 1.00 95.88 188 LYS A O 1
ATOM 1539 N N . ALA A 1 189 ? -2.193 -3.677 -7.301 1.00 96.25 189 ALA A N 1
ATOM 1540 C CA . ALA A 1 189 ? -1.950 -4.544 -8.452 1.00 96.25 189 ALA A CA 1
ATOM 1541 C C . ALA A 1 189 ? -1.195 -3.802 -9.572 1.00 96.25 189 ALA A C 1
ATOM 1543 O O . ALA A 1 189 ? -0.187 -4.315 -10.058 1.00 96.25 189 ALA A O 1
ATOM 1544 N N . LYS A 1 190 ? -1.601 -2.566 -9.901 1.00 95.06 190 LYS A N 1
ATOM 1545 C CA . LYS A 1 190 ? -0.937 -1.692 -10.884 1.00 95.06 190 LYS A CA 1
ATOM 1546 C C . LYS A 1 190 ? 0.537 -1.463 -10.544 1.00 95.06 190 LYS A C 1
ATOM 1548 O O . LYS A 1 190 ? 1.386 -1.594 -11.419 1.00 95.06 190 LYS A O 1
ATOM 1553 N N . LEU A 1 191 ? 0.872 -1.231 -9.269 1.00 94.94 191 LEU A N 1
ATOM 1554 C CA . LEU A 1 191 ? 2.272 -1.126 -8.831 1.00 94.94 191 LEU A CA 1
ATOM 1555 C C . LEU A 1 191 ? 3.080 -2.385 -9.125 1.00 94.94 191 LEU A C 1
ATOM 1557 O O . LEU A 1 191 ? 4.207 -2.280 -9.593 1.00 94.94 191 LEU A O 1
ATOM 1561 N N . ARG A 1 192 ? 2.518 -3.568 -8.854 1.00 95.44 192 ARG A N 1
ATOM 1562 C CA . ARG A 1 192 ? 3.213 -4.829 -9.142 1.00 95.44 192 ARG A CA 1
ATOM 1563 C C . ARG A 1 192 ? 3.448 -5.004 -10.634 1.00 95.44 192 ARG A C 1
ATOM 1565 O O . ARG A 1 192 ? 4.537 -5.409 -11.022 1.00 95.44 192 ARG A O 1
ATOM 1572 N N . LEU A 1 193 ? 2.457 -4.669 -11.458 1.00 94.12 193 LEU A N 1
ATOM 1573 C CA . LEU A 1 193 ? 2.596 -4.713 -12.910 1.00 94.12 193 LEU A CA 1
ATOM 1574 C C . LEU A 1 193 ? 3.711 -3.774 -13.395 1.00 94.12 193 LEU A C 1
ATOM 1576 O O . LEU A 1 193 ? 4.590 -4.212 -14.131 1.00 94.12 193 LEU A O 1
ATOM 1580 N N . LEU A 1 194 ? 3.719 -2.520 -12.936 1.00 92.81 194 LEU A N 1
ATOM 1581 C CA . LEU A 1 194 ? 4.744 -1.534 -13.294 1.00 92.81 194 LEU A CA 1
ATOM 1582 C C . LEU A 1 194 ? 6.152 -1.976 -12.862 1.00 92.81 194 LEU A C 1
ATOM 1584 O O . LEU A 1 194 ? 7.083 -1.902 -13.658 1.00 92.81 194 LEU A O 1
ATOM 1588 N N . GLU A 1 195 ? 6.307 -2.501 -11.640 1.00 91.19 195 GLU A N 1
ATOM 1589 C CA . GLU A 1 195 ? 7.579 -3.058 -11.147 1.00 91.19 195 GLU A CA 1
ATOM 1590 C C . GLU A 1 195 ? 8.103 -4.180 -12.063 1.00 91.19 195 GLU A C 1
ATOM 1592 O O . GLU A 1 195 ? 9.292 -4.219 -12.389 1.00 91.19 195 GLU A O 1
ATOM 1597 N N . VAL A 1 196 ? 7.217 -5.072 -12.516 1.00 94.12 196 VAL A N 1
ATOM 1598 C CA . VAL A 1 196 ? 7.568 -6.169 -13.429 1.00 94.12 196 VAL A CA 1
ATOM 1599 C C . VAL A 1 196 ? 7.944 -5.649 -14.818 1.00 94.12 196 VAL A C 1
ATOM 1601 O O . VAL A 1 196 ? 8.949 -6.094 -15.371 1.00 94.12 196 VAL A O 1
ATOM 1604 N N . LEU A 1 197 ? 7.168 -4.723 -15.389 1.00 91.06 197 LEU A N 1
ATOM 1605 C CA . LEU A 1 197 ? 7.429 -4.167 -16.723 1.00 91.06 197 LEU A CA 1
ATOM 1606 C C . LEU A 1 197 ? 8.775 -3.437 -16.779 1.00 91.06 197 LEU A C 1
ATOM 1608 O O . LEU A 1 197 ? 9.560 -3.668 -17.697 1.00 91.06 197 LEU A O 1
ATOM 1612 N N . ILE A 1 198 ? 9.079 -2.635 -15.757 1.00 90.00 198 ILE A N 1
ATOM 1613 C CA . ILE A 1 198 ? 10.362 -1.931 -15.647 1.00 90.00 198 ILE A CA 1
ATOM 1614 C C . ILE A 1 198 ? 11.511 -2.937 -15.533 1.00 90.00 198 ILE A C 1
ATOM 1616 O O . ILE A 1 198 ? 12.477 -2.853 -16.289 1.00 90.00 198 ILE A O 1
ATOM 1620 N N . SER A 1 199 ? 11.363 -3.958 -14.681 1.00 89.19 199 SER A N 1
ATOM 1621 C CA . SER A 1 199 ? 12.386 -5.001 -14.521 1.00 89.19 199 SER A CA 1
ATOM 1622 C C . SER A 1 199 ? 12.699 -5.713 -15.845 1.00 89.19 199 SER A C 1
ATOM 1624 O O . SER A 1 199 ? 13.860 -5.981 -16.145 1.00 89.19 199 SER A O 1
ATOM 1626 N N . LYS A 1 200 ? 11.684 -5.998 -16.674 1.00 88.00 200 LYS A N 1
ATOM 1627 C CA . LYS A 1 200 ? 11.879 -6.611 -18.002 1.00 88.00 200 LYS A CA 1
ATOM 1628 C C . LYS A 1 200 ? 12.633 -5.696 -18.969 1.00 88.00 200 LYS A C 1
ATOM 1630 O O . LYS A 1 200 ? 13.463 -6.169 -19.748 1.00 88.00 200 LYS A O 1
ATOM 1635 N N . HIS A 1 201 ? 12.359 -4.397 -18.925 1.00 82.81 201 HIS A N 1
ATOM 1636 C CA . HIS A 1 201 ? 13.013 -3.428 -19.795 1.00 82.81 201 HIS A CA 1
ATOM 1637 C C . HIS A 1 201 ? 14.492 -3.220 -19.413 1.00 82.81 201 HIS A C 1
ATOM 1639 O O . HIS A 1 201 ? 15.320 -3.009 -20.302 1.00 82.81 201 HIS A O 1
ATOM 1645 N N . ASP A 1 202 ? 14.854 -3.347 -18.134 1.00 74.94 202 ASP A N 1
ATOM 1646 C CA . ASP A 1 202 ? 16.254 -3.289 -17.685 1.00 74.94 202 ASP A CA 1
ATOM 1647 C C . ASP A 1 202 ? 17.059 -4.528 -18.112 1.00 74.94 202 ASP A C 1
ATOM 1649 O O . ASP A 1 202 ? 18.210 -4.414 -18.541 1.00 74.94 202 ASP A O 1
ATOM 1653 N N . VAL A 1 203 ? 16.436 -5.712 -18.091 1.00 72.06 203 VAL A N 1
ATOM 1654 C CA . VAL A 1 203 ? 17.055 -6.950 -18.600 1.00 72.06 203 VAL A CA 1
ATOM 1655 C C . VAL A 1 203 ? 17.297 -6.861 -20.110 1.00 72.06 203 VAL A C 1
ATOM 1657 O O . VAL A 1 203 ? 18.363 -7.242 -20.578 1.00 72.06 203 VAL A O 1
ATOM 1660 N N . SER A 1 204 ? 16.356 -6.284 -20.863 1.00 66.81 204 SER A N 1
ATOM 1661 C CA . SER A 1 204 ? 16.449 -6.153 -22.329 1.00 66.81 204 SER A CA 1
ATOM 1662 C C . SER A 1 204 ? 17.544 -5.185 -22.804 1.00 66.81 204 SER A C 1
ATOM 1664 O O . SER A 1 204 ? 17.926 -5.233 -23.964 1.00 66.81 204 SER A O 1
ATOM 1666 N N . LYS A 1 205 ? 18.041 -4.296 -21.932 1.00 60.19 205 LYS A N 1
ATOM 1667 C CA . LYS A 1 205 ? 19.151 -3.367 -22.227 1.00 60.19 205 LYS A CA 1
ATOM 1668 C C . LYS A 1 205 ? 20.534 -3.926 -21.876 1.00 60.19 205 LYS A C 1
ATOM 1670 O O . LYS A 1 205 ? 21.534 -3.312 -22.232 1.00 60.19 205 LYS A O 1
ATOM 1675 N N . THR A 1 206 ? 20.583 -5.013 -21.106 1.00 56.16 206 THR A N 1
ATOM 1676 C CA . THR A 1 206 ? 21.830 -5.586 -20.562 1.00 56.16 206 THR A CA 1
ATOM 1677 C C . THR A 1 206 ? 22.324 -6.793 -21.378 1.00 56.16 206 THR A C 1
ATOM 1679 O O . THR A 1 206 ? 23.360 -7.368 -21.053 1.00 56.16 206 THR A O 1
ATOM 1682 N N . ILE A 1 207 ? 21.588 -7.176 -22.425 1.00 47.75 207 ILE A N 1
ATOM 1683 C CA . ILE A 1 207 ? 21.940 -8.213 -23.409 1.00 47.75 207 ILE A CA 1
ATOM 1684 C C . ILE A 1 207 ? 22.370 -7.507 -24.692 1.00 47.75 207 ILE A C 1
ATOM 1686 O O . ILE A 1 207 ? 23.388 -7.938 -25.273 1.00 47.75 207 ILE A O 1
#

Secondary structure (DSSP, 8-state):
--HHHHHHHHHHHHHHHHHHHHHH-S--SHHHHHHHHHHHHHHHHHHHHHHS-S-HHHHHHHHHHHHHTTSS----------------------------------------------------TTTGGG--HHHHHHHHHHHHHHHHHHHHHHHHHHHHHHHHHSS---TTTTGGGHHHHHHHHHHHHHHHHHHHHHHHHHHHT--

pLDDT: mean 72.71, std 24.88, range [26.05, 98.06]

Radius of gyration: 29.78 Å; chains: 1; bounding box: 67×63×68 Å

Sequence (207 aa):
MTKKQMALEKISLQKCLLYFENIHGRPVTKQERSIMKPLYDRYRIIKQLLSTPSLITTIVSWKELVFIEEDSDEDRSQSSHELSSSSASNLPVDDHLCCSDEENEPVIVSPLDEKKAIKQPALSLSNLHEATMPVLLEHLRETRADKKRLRKALREFEEQFFKQTGRSPQKEDRIPMAEEYSEYKHTKAKLRLLEVLISKHDVSKTI

InterPro domains:
  IPR039102 Protein FAM13 [PTHR15904] (1-207)
  IPR059029 FAM13A-like domain [PF26116] (133-201)

Organism: Chelonoidis abingdonii (NCBI:txid106734)

Foldseek 3Di:
DDLVVLVVLLVVLVVVVVVCCVVPNDPPDPVSCVVCVVSVVSNVVSVVVNPDDPPCVVVVVVVVVVVVVPPPDPPPPDDDDDDDDDDDDDDDDDDDDDYDDDDDDDDDDDDDDDDDPPPPPPCDPVNLLVDDLVRLVVVLVVLVVLLVVLVVVVVVLQVVCCVVPVDGDDPVSCVVVPVSVVSNVVSVVSNVVSVVSNVVVVVVVVD